Protein AF-A0A126QTZ5-F1 (afdb_monomer_lite)

Foldseek 3Di:
DFDPLLVLLVCLLVCVVVQADQDFLVVLVVLLVVLVVLLVVLVVVLVVVVVVQVVDVVDDDDVVVSCLVSLVSVLVSVLSLLVSLLVLLVSLLSNVQSVLVSVLSNLVSLLVVLVVVVWDCPQSVVLSVVSVVVHSVVSVVLSVVLVVLSVVLNVLLVVLVVCVVPDPVSVVSNLVSLVSNLVSLLCSLQPNLLVVLQVVLVSQQSSQVSSCVRCCVQQVPQDGQDRPRDRDDSVVVVVVCVVVSNSCSSVSSSSSSVSNNVSVVSVSVNSVSVSVSSCVRRVDPCSVVPPDPPVVVVVVVVVRSHD

Secondary structure (DSSP, 8-state):
---HHHHHHHHHHHTHHHH--PPPHHHHHHHHHHHHHHHHHHHHHHHHHHHHHHT-TT----HHHHHHHTHHHHHHHHHHHHHHHHHHHHHHHHHHHHHHHHHHHHHHHHHHHHHHTT---HHHHHHHHHHHHT-HHHHHHHHHHHHHHHHHHHHHHHHHHHTGGG-THHHHHHHHHHHHHHHHHIIIIIIIIHHHHHHHHHHHHHHHHHHHHHHTTT-TTPPPPP----PPPHHHHHHHHHHTTTTTHHHHHHHHHHHHHHHHHHHHHHHHHHHHHHHHHH--TTGGGS----HHHHHHHHHHHH-

Structure (mmCIF, N/CA/C/O backbone):
data_AF-A0A126QTZ5-F1
#
_entry.id   AF-A0A126QTZ5-F1
#
loop_
_atom_site.group_PDB
_atom_site.id
_atom_site.type_symbol
_atom_site.label_atom_id
_atom_site.label_alt_id
_atom_site.label_comp_id
_atom_site.label_asym_id
_atom_site.label_entity_id
_atom_site.label_seq_id
_atom_site.pdbx_PDB_ins_code
_atom_site.Cartn_x
_atom_site.Cartn_y
_atom_site.Cartn_z
_atom_site.occupancy
_atom_site.B_iso_or_equiv
_atom_site.a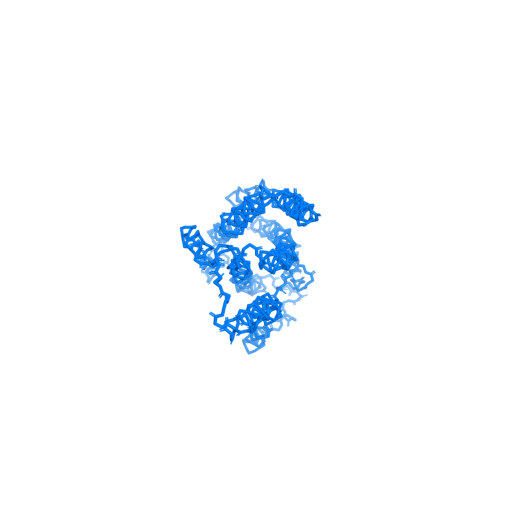uth_seq_id
_atom_site.auth_comp_id
_atom_site.auth_asym_id
_atom_site.auth_atom_id
_atom_site.pdbx_PDB_model_num
ATOM 1 N N . MET A 1 1 ? -22.327 -10.381 32.810 1.00 45.31 1 MET A N 1
ATOM 2 C CA . MET A 1 1 ? -22.030 -11.166 31.593 1.00 45.31 1 MET A CA 1
ATOM 3 C C . MET A 1 1 ? -21.174 -10.263 30.726 1.00 45.31 1 MET A C 1
ATOM 5 O O . MET A 1 1 ? -21.462 -9.074 30.731 1.00 45.31 1 MET A O 1
ATOM 9 N N . GLY A 1 2 ? -20.090 -10.770 30.134 1.00 61.19 2 GLY A N 1
ATOM 10 C CA . GLY A 1 2 ? -19.221 -9.948 29.280 1.00 61.19 2 GLY A CA 1
ATOM 11 C C . GLY A 1 2 ? -19.955 -9.502 28.015 1.00 61.19 2 GLY A C 1
ATOM 12 O O . GLY A 1 2 ? -20.879 -10.190 27.581 1.00 61.19 2 GLY A O 1
ATOM 13 N N . ASP A 1 3 ? -19.578 -8.348 27.471 1.00 72.56 3 ASP A N 1
ATOM 14 C CA . ASP A 1 3 ? -20.120 -7.833 26.211 1.00 72.56 3 ASP A CA 1
ATOM 15 C C . ASP A 1 3 ? -19.548 -8.604 25.006 1.00 72.56 3 ASP A C 1
ATOM 17 O O . ASP A 1 3 ? -18.332 -8.658 24.805 1.00 72.56 3 ASP A O 1
ATOM 21 N N . GLU A 1 4 ? -20.426 -9.157 24.163 1.00 81.19 4 GLU A N 1
ATOM 22 C CA . GLU A 1 4 ? -20.051 -9.843 22.918 1.00 81.19 4 GLU A CA 1
ATOM 23 C C . GLU A 1 4 ? -19.248 -8.930 21.971 1.00 81.19 4 GLU A C 1
ATOM 25 O O . GLU A 1 4 ? -18.390 -9.397 21.214 1.00 81.19 4 GLU A O 1
ATOM 30 N N . SER A 1 5 ? -19.476 -7.614 22.035 1.00 81.00 5 SER A N 1
ATOM 31 C CA . SER A 1 5 ? -18.745 -6.619 21.241 1.00 81.00 5 SER A CA 1
ATOM 32 C C . SER A 1 5 ? -17.285 -6.508 21.681 1.00 81.00 5 SER A C 1
ATOM 34 O O . SER A 1 5 ? -16.389 -6.416 20.833 1.00 81.00 5 SER A O 1
ATOM 36 N N . ALA A 1 6 ? -17.033 -6.591 22.992 1.00 77.00 6 ALA A N 1
ATOM 37 C CA . ALA A 1 6 ? -15.688 -6.642 23.553 1.00 77.00 6 ALA A CA 1
ATOM 38 C C . ALA A 1 6 ? -14.974 -7.938 23.145 1.00 77.00 6 ALA A C 1
ATOM 40 O O . ALA A 1 6 ? -13.834 -7.886 22.685 1.00 77.00 6 ALA A O 1
ATOM 41 N N . ASP A 1 7 ? -15.648 -9.088 23.214 1.00 76.50 7 ASP A N 1
ATOM 42 C CA . ASP A 1 7 ? -15.073 -10.380 22.812 1.00 76.50 7 ASP A CA 1
ATOM 43 C C . ASP A 1 7 ? -14.727 -10.430 21.317 1.00 76.50 7 ASP A C 1
ATOM 45 O O . ASP A 1 7 ? -13.679 -10.959 20.920 1.00 76.50 7 ASP A O 1
ATOM 49 N N . ARG A 1 8 ? -15.562 -9.822 20.467 1.00 81.19 8 ARG A N 1
ATOM 50 C CA . ARG A 1 8 ? -15.295 -9.679 19.030 1.00 81.19 8 ARG A CA 1
ATOM 51 C C . ARG A 1 8 ? -14.094 -8.770 18.761 1.00 81.19 8 ARG A C 1
ATOM 53 O O . ARG A 1 8 ? -13.240 -9.131 17.945 1.00 81.19 8 ARG A O 1
ATOM 60 N N . PHE A 1 9 ? -13.976 -7.646 19.475 1.00 82.00 9 PHE A N 1
ATOM 61 C CA . PHE A 1 9 ? -12.795 -6.780 19.412 1.00 82.00 9 PHE A CA 1
ATOM 62 C C . PHE A 1 9 ? -11.526 -7.530 19.850 1.00 82.00 9 PHE A C 1
ATOM 64 O O . PHE A 1 9 ? -10.546 -7.573 19.103 1.00 82.00 9 PHE A O 1
ATOM 71 N N . LEU A 1 10 ? -11.556 -8.195 21.010 1.00 78.69 10 LEU A N 1
ATOM 72 C CA . LEU A 1 10 ? -10.436 -8.985 21.534 1.00 78.69 10 LEU A CA 1
ATOM 73 C C . LEU A 1 10 ? -10.011 -10.079 20.549 1.00 78.69 10 LEU A C 1
ATOM 75 O O . LEU A 1 10 ? -8.824 -10.229 20.259 1.00 78.69 10 LEU A O 1
ATOM 79 N N . THR A 1 11 ? -10.973 -10.799 19.971 1.00 77.31 11 THR A N 1
ATOM 80 C CA . THR A 1 11 ? -10.713 -11.830 18.959 1.00 77.31 11 THR A CA 1
ATOM 81 C C . THR A 1 11 ? -10.043 -11.240 17.716 1.00 77.31 11 THR A C 1
ATOM 83 O O . THR A 1 11 ? -9.089 -11.826 17.201 1.00 77.31 11 THR A O 1
ATOM 86 N N . CYS A 1 12 ? -10.488 -10.065 17.259 1.00 80.44 12 CYS A N 1
ATOM 87 C CA . CYS A 1 12 ? -9.904 -9.350 16.120 1.00 80.44 12 CYS A CA 1
ATOM 88 C C . CYS A 1 12 ? -8.441 -8.923 16.370 1.00 80.44 12 CYS A C 1
ATOM 90 O O . CYS A 1 12 ? -7.605 -8.959 15.459 1.00 80.44 12 CYS A O 1
ATOM 92 N N . VAL A 1 13 ? -8.101 -8.542 17.606 1.00 78.88 13 VAL A N 1
ATOM 93 C CA . VAL A 1 13 ? -6.727 -8.177 17.992 1.00 78.88 13 VAL A CA 1
ATOM 94 C C . VAL A 1 13 ? -5.842 -9.411 18.185 1.00 78.88 13 VAL A C 1
ATOM 96 O O . VAL A 1 13 ? -4.720 -9.437 17.682 1.00 78.88 13 VAL A O 1
ATOM 99 N N . VAL A 1 14 ? -6.330 -10.462 18.849 1.00 74.38 14 VAL A N 1
ATOM 100 C CA . VAL A 1 14 ? -5.546 -11.684 19.113 1.00 74.38 14 VAL A CA 1
ATOM 101 C C . VAL A 1 14 ? -5.258 -12.460 17.827 1.00 74.38 14 VAL A C 1
ATOM 103 O O . VAL A 1 14 ? -4.132 -12.907 17.620 1.00 74.38 14 VAL A O 1
ATOM 106 N N . LYS A 1 15 ? -6.234 -12.573 16.919 1.00 72.94 15 LYS A N 1
ATOM 107 C CA . LYS A 1 15 ? -6.070 -13.266 15.628 1.00 72.94 15 LYS A CA 1
ATOM 108 C C . LYS A 1 15 ? -5.450 -12.384 14.541 1.00 72.94 15 LYS A C 1
ATOM 110 O O . LYS A 1 15 ? -5.602 -12.654 13.351 1.00 72.94 15 LYS A O 1
ATOM 115 N N . ARG A 1 16 ? -4.742 -11.313 14.909 1.00 71.88 16 ARG A N 1
ATOM 116 C CA . ARG A 1 16 ? -4.140 -10.379 13.948 1.00 71.88 16 ARG A CA 1
ATOM 117 C C . ARG A 1 16 ? -3.164 -11.063 12.992 1.00 71.88 16 ARG A C 1
ATOM 119 O O . ARG A 1 16 ? -3.217 -10.797 11.800 1.00 71.88 16 ARG A O 1
ATOM 126 N N . SER A 1 17 ? -2.329 -11.980 13.481 1.00 61.84 17 SER A N 1
ATOM 127 C CA . SER A 1 17 ? -1.355 -12.703 12.646 1.00 61.84 17 SER A CA 1
ATOM 128 C C . SER A 1 17 ? -1.985 -13.605 11.580 1.00 61.84 17 SER A C 1
ATOM 130 O O . SER A 1 17 ? -1.294 -14.003 10.649 1.00 61.84 17 SER A O 1
ATOM 132 N N . GLU A 1 18 ? -3.268 -13.950 11.719 1.00 65.56 18 GLU A N 1
ATOM 133 C CA . GLU A 1 18 ? -4.019 -14.723 10.720 1.00 65.56 18 GLU A CA 1
ATOM 134 C C . GLU A 1 18 ? -4.613 -13.820 9.627 1.00 65.56 18 GLU A C 1
ATOM 136 O O . GLU A 1 18 ? -4.919 -14.298 8.537 1.00 65.56 18 GLU A O 1
ATOM 141 N N . ASN A 1 19 ? -4.765 -12.521 9.911 1.00 62.47 19 ASN A N 1
ATOM 142 C CA . ASN A 1 19 ? -5.544 -11.582 9.101 1.00 62.47 19 ASN A CA 1
ATOM 143 C C . ASN A 1 19 ? -4.714 -10.428 8.503 1.00 62.47 19 ASN A C 1
ATOM 145 O O . ASN A 1 19 ? -5.111 -9.883 7.477 1.00 62.47 19 ASN A O 1
ATOM 149 N N . ASP A 1 20 ? -3.565 -10.080 9.094 1.00 71.88 20 ASP A N 1
ATOM 150 C CA . ASP A 1 20 ? -2.629 -9.080 8.569 1.00 71.88 20 ASP A CA 1
ATOM 151 C C . ASP A 1 20 ? -1.433 -9.757 7.882 1.00 71.88 20 ASP A C 1
ATOM 153 O O . ASP A 1 20 ? -0.712 -10.565 8.476 1.00 71.88 20 ASP A O 1
ATOM 157 N N . LEU A 1 21 ? -1.162 -9.366 6.636 1.00 71.75 21 LEU A N 1
ATOM 158 C CA . LEU A 1 21 ? 0.054 -9.753 5.926 1.00 71.75 21 LEU A CA 1
ATOM 159 C C . LEU A 1 21 ? 1.170 -8.745 6.224 1.00 71.75 21 LEU A C 1
ATOM 161 O O . LEU A 1 21 ? 1.209 -7.664 5.640 1.00 71.75 21 LEU A O 1
ATOM 165 N N . ILE A 1 22 ? 2.106 -9.117 7.098 1.00 73.44 22 ILE A N 1
ATOM 166 C CA . ILE A 1 22 ? 3.318 -8.326 7.344 1.00 73.44 22 ILE A CA 1
ATOM 167 C C . ILE A 1 22 ? 4.402 -8.752 6.357 1.00 73.44 22 ILE A C 1
ATOM 169 O O . ILE A 1 22 ? 4.857 -9.900 6.359 1.00 73.44 22 ILE A O 1
ATOM 173 N N . ILE A 1 23 ? 4.846 -7.812 5.526 1.00 74.38 23 ILE A N 1
ATOM 174 C CA . ILE A 1 23 ? 5.932 -8.045 4.576 1.00 74.38 23 ILE A CA 1
ATOM 175 C C . ILE A 1 23 ? 7.258 -7.847 5.315 1.00 74.38 23 ILE A C 1
ATOM 177 O O . ILE A 1 23 ? 7.539 -6.759 5.822 1.00 74.38 23 ILE A O 1
ATOM 181 N N . ARG A 1 24 ? 8.076 -8.905 5.388 1.00 79.44 24 ARG A N 1
ATOM 182 C CA . ARG A 1 24 ? 9.390 -8.861 6.047 1.00 79.44 24 ARG A CA 1
ATOM 183 C C . ARG A 1 24 ? 10.360 -8.008 5.239 1.00 79.44 24 ARG A C 1
ATOM 185 O O . ARG A 1 24 ? 10.622 -8.316 4.075 1.00 79.44 24 ARG A O 1
ATOM 192 N N . ILE A 1 25 ? 10.924 -6.983 5.875 1.00 75.75 25 ILE A N 1
ATOM 193 C CA . ILE A 1 25 ? 11.797 -6.015 5.203 1.00 75.75 25 ILE A CA 1
ATOM 194 C C . ILE A 1 25 ? 13.062 -6.699 4.670 1.00 75.75 25 ILE A C 1
ATOM 196 O O . ILE A 1 25 ? 13.415 -6.470 3.518 1.00 75.75 25 ILE A O 1
ATOM 200 N N . GLY A 1 26 ? 13.686 -7.605 5.433 1.00 75.38 26 GLY A N 1
ATOM 201 C CA . GLY A 1 26 ? 14.886 -8.324 4.987 1.00 75.38 26 GLY A CA 1
ATOM 202 C C . GLY A 1 26 ? 14.674 -9.156 3.716 1.00 75.38 26 GLY A C 1
ATOM 203 O O . GLY A 1 26 ? 15.482 -9.101 2.790 1.00 75.38 26 GLY A O 1
ATOM 204 N N . ALA A 1 27 ? 13.541 -9.863 3.615 1.00 76.69 27 ALA A N 1
ATOM 205 C CA . ALA A 1 27 ? 13.184 -10.609 2.404 1.00 76.69 27 ALA A CA 1
ATOM 206 C C . ALA A 1 27 ? 12.951 -9.673 1.208 1.00 76.69 27 ALA A C 1
ATOM 208 O O . ALA A 1 27 ? 13.323 -9.992 0.081 1.00 76.69 27 ALA A O 1
ATOM 209 N N . LEU A 1 28 ? 12.362 -8.504 1.460 1.00 78.31 28 LEU A N 1
ATOM 210 C CA . LEU A 1 28 ? 12.100 -7.513 0.429 1.00 78.31 28 LEU A CA 1
ATOM 211 C C . LEU A 1 28 ? 13.387 -6.837 -0.067 1.00 78.31 28 LEU A C 1
ATOM 213 O O . LEU A 1 28 ? 13.536 -6.665 -1.272 1.00 78.31 28 LEU A O 1
ATOM 217 N N . ILE A 1 29 ? 14.345 -6.546 0.820 1.00 80.62 29 ILE A N 1
ATOM 218 C CA . ILE A 1 29 ? 15.690 -6.079 0.442 1.00 80.62 29 ILE A CA 1
ATOM 219 C C . ILE A 1 29 ? 16.367 -7.113 -0.463 1.00 80.62 29 ILE A C 1
ATOM 221 O O . ILE A 1 29 ? 16.866 -6.758 -1.525 1.00 80.62 29 ILE A O 1
ATOM 225 N N . LEU A 1 30 ? 16.330 -8.395 -0.087 1.00 81.69 30 LEU A N 1
ATOM 226 C CA . LEU A 1 30 ? 16.889 -9.489 -0.890 1.00 81.69 30 LEU A CA 1
ATOM 227 C C . LEU A 1 30 ? 16.290 -9.545 -2.303 1.00 81.69 30 LEU A C 1
ATOM 229 O O . LEU A 1 30 ? 17.032 -9.646 -3.276 1.00 81.69 30 LEU A O 1
ATOM 233 N N . ILE A 1 31 ? 14.965 -9.425 -2.421 1.00 79.00 31 ILE A N 1
ATOM 234 C CA . ILE A 1 31 ? 14.263 -9.387 -3.714 1.00 79.00 31 ILE A CA 1
ATOM 235 C C . ILE A 1 31 ? 14.654 -8.140 -4.518 1.00 79.00 31 ILE A C 1
ATOM 237 O O . ILE A 1 31 ? 14.877 -8.224 -5.723 1.00 79.00 31 ILE A O 1
ATOM 241 N N . MET A 1 32 ? 14.771 -6.986 -3.863 1.00 79.69 32 MET A N 1
ATOM 242 C CA . MET A 1 32 ? 15.155 -5.744 -4.527 1.00 79.69 32 MET A CA 1
ATOM 243 C C . MET A 1 32 ? 16.594 -5.737 -5.018 1.00 79.69 32 MET A C 1
ATOM 245 O O . MET A 1 32 ? 16.856 -5.059 -5.999 1.00 79.69 32 MET A O 1
ATOM 249 N N . LEU A 1 33 ? 17.511 -6.471 -4.380 1.00 82.31 33 LEU A N 1
ATOM 250 C CA . LEU A 1 33 ? 18.905 -6.568 -4.822 1.00 82.31 33 LEU A CA 1
ATOM 251 C C . LEU A 1 33 ? 19.050 -7.299 -6.162 1.00 82.31 33 LEU A C 1
ATOM 253 O O . LEU A 1 33 ? 20.025 -7.058 -6.868 1.00 82.31 33 LEU A O 1
ATOM 257 N N . VAL A 1 34 ? 18.081 -8.138 -6.544 1.00 80.69 34 VAL A N 1
ATOM 258 C CA . VAL A 1 34 ? 18.109 -8.873 -7.818 1.00 80.69 34 VAL A CA 1
ATOM 259 C C . VAL A 1 34 ? 18.224 -7.914 -9.003 1.00 80.69 34 VAL A C 1
ATOM 261 O O . VAL A 1 34 ? 19.035 -8.143 -9.894 1.00 80.69 34 VAL A O 1
ATOM 264 N N . VAL A 1 35 ? 17.467 -6.816 -9.002 1.00 78.50 35 VAL A N 1
ATOM 265 C CA . VAL A 1 35 ? 17.405 -5.901 -10.152 1.00 78.50 35 VAL A CA 1
ATOM 266 C C . VAL A 1 35 ? 18.684 -5.077 -10.329 1.00 78.50 35 VAL A C 1
ATOM 268 O O . VAL A 1 35 ? 19.235 -5.111 -11.428 1.00 78.50 35 VAL A O 1
ATOM 271 N N . PRO A 1 36 ? 19.242 -4.417 -9.294 1.00 75.88 36 PRO A N 1
ATOM 272 C CA . PRO A 1 36 ? 20.552 -3.783 -9.377 1.00 75.88 36 PRO A CA 1
ATOM 273 C C . PRO A 1 36 ? 21.665 -4.764 -9.740 1.00 75.88 36 PRO A C 1
ATOM 275 O O . PRO A 1 36 ? 22.532 -4.407 -10.526 1.00 75.88 36 PRO A O 1
ATOM 278 N N . LEU A 1 37 ? 21.652 -5.994 -9.209 1.00 81.56 37 LEU A N 1
ATOM 279 C CA . LEU A 1 37 ? 22.663 -6.998 -9.557 1.00 81.56 37 LEU A CA 1
ATOM 280 C C . LEU A 1 37 ? 22.596 -7.364 -11.041 1.00 81.56 37 LEU A C 1
ATOM 282 O O . LEU A 1 37 ? 23.626 -7.368 -11.706 1.00 81.56 37 LEU A O 1
ATOM 286 N N . VAL A 1 38 ? 21.397 -7.611 -11.574 1.00 79.69 38 VAL A N 1
ATOM 287 C CA . VAL A 1 38 ? 21.197 -7.867 -13.008 1.00 79.69 38 VAL A CA 1
ATOM 288 C C . VAL A 1 38 ? 21.625 -6.654 -13.836 1.00 79.69 38 VAL A C 1
ATOM 290 O O . VAL A 1 38 ? 22.392 -6.816 -14.778 1.00 79.69 38 VAL A O 1
ATOM 293 N N . ALA A 1 39 ? 21.227 -5.438 -13.458 1.00 75.88 39 ALA A N 1
ATOM 294 C CA . ALA A 1 39 ? 21.630 -4.217 -14.155 1.00 75.88 39 ALA A CA 1
ATOM 295 C C . ALA A 1 39 ? 23.157 -4.013 -14.154 1.00 75.88 39 ALA A C 1
ATOM 297 O O . ALA A 1 39 ? 23.726 -3.648 -15.180 1.00 75.88 39 ALA A O 1
ATOM 298 N N . ILE A 1 40 ? 23.836 -4.293 -13.035 1.00 80.25 40 ILE A N 1
ATOM 299 C CA . ILE A 1 40 ? 25.302 -4.244 -12.938 1.00 80.25 40 ILE A CA 1
ATOM 300 C C . ILE A 1 40 ? 25.936 -5.297 -13.845 1.00 80.25 40 ILE A C 1
ATOM 302 O O . ILE A 1 40 ? 26.879 -4.974 -14.556 1.00 80.25 40 ILE A O 1
ATOM 306 N N . LEU A 1 41 ? 25.437 -6.536 -13.848 1.00 83.25 41 LEU A N 1
ATOM 307 C CA . LEU A 1 41 ? 25.962 -7.596 -14.715 1.00 83.25 41 LEU A CA 1
ATOM 308 C C . LEU A 1 41 ? 25.833 -7.226 -16.197 1.00 83.25 41 LEU A C 1
ATOM 310 O O . LEU A 1 41 ? 26.791 -7.383 -16.947 1.00 83.25 41 LEU A O 1
ATOM 314 N N . LEU A 1 42 ? 24.687 -6.672 -16.592 1.00 79.94 42 LEU A N 1
ATOM 315 C CA . LEU A 1 42 ? 24.433 -6.200 -17.954 1.00 79.94 42 LEU A CA 1
ATOM 316 C C . LEU A 1 42 ? 25.327 -5.006 -18.326 1.00 79.94 42 LEU A C 1
ATOM 318 O O . LEU A 1 42 ? 25.839 -4.933 -19.440 1.00 79.94 42 LEU A O 1
ATOM 322 N N . LEU A 1 43 ? 25.570 -4.089 -17.385 1.00 75.81 43 LEU A N 1
ATOM 323 C CA . LEU A 1 43 ? 26.494 -2.972 -17.583 1.00 75.81 43 LEU A CA 1
ATOM 324 C C . LEU A 1 43 ? 27.946 -3.448 -17.713 1.00 75.81 43 LEU A C 1
ATOM 326 O O . LEU A 1 43 ? 28.687 -2.933 -18.544 1.00 75.81 43 LEU A O 1
ATOM 330 N N . LEU A 1 44 ? 28.366 -4.415 -16.894 1.00 81.44 44 LEU A N 1
ATOM 331 C CA . LEU A 1 44 ? 29.706 -4.996 -16.960 1.00 81.44 44 LEU A CA 1
ATOM 332 C C . LEU A 1 44 ? 29.936 -5.719 -18.288 1.00 81.44 44 LEU A C 1
ATOM 334 O O . LEU A 1 44 ? 31.018 -5.583 -18.853 1.00 81.44 44 LEU A O 1
ATOM 338 N N . ASP A 1 45 ? 28.926 -6.426 -18.796 1.00 80.25 45 ASP A N 1
ATOM 339 C CA . ASP A 1 45 ? 28.967 -7.043 -20.122 1.00 80.25 45 ASP A CA 1
ATOM 340 C C . ASP A 1 45 ? 29.122 -5.981 -21.224 1.00 80.25 45 ASP A C 1
ATOM 342 O O . ASP A 1 45 ? 30.054 -6.048 -22.024 1.00 80.25 45 ASP A O 1
ATOM 346 N N . ALA A 1 46 ? 28.325 -4.908 -21.179 1.00 74.25 46 ALA A N 1
ATOM 347 C CA . ALA A 1 46 ? 28.453 -3.788 -22.113 1.00 74.25 46 ALA A CA 1
ATOM 348 C C . ALA A 1 46 ? 29.840 -3.114 -22.049 1.00 74.25 46 ALA A C 1
ATOM 350 O O . ALA A 1 46 ? 30.432 -2.807 -23.083 1.00 74.25 46 ALA A O 1
ATOM 351 N N . ILE A 1 47 ? 30.398 -2.908 -20.848 1.00 75.88 47 ILE A N 1
ATOM 352 C CA . ILE A 1 47 ? 31.752 -2.357 -20.655 1.00 75.88 47 ILE A CA 1
ATOM 353 C C . ILE A 1 47 ? 32.815 -3.313 -21.207 1.00 75.88 47 ILE A C 1
ATOM 355 O O . ILE A 1 47 ? 33.790 -2.869 -21.815 1.00 75.88 47 ILE A O 1
ATOM 359 N N . TRP A 1 48 ? 32.657 -4.619 -20.995 1.00 80.88 48 TRP A N 1
ATOM 360 C CA . TRP A 1 48 ? 33.567 -5.630 -21.523 1.00 80.88 48 TRP A CA 1
ATOM 361 C C . TRP A 1 48 ? 33.574 -5.629 -23.053 1.00 80.88 48 TRP A C 1
ATOM 363 O O . TRP A 1 48 ? 34.644 -5.568 -23.667 1.00 80.88 48 TRP A O 1
ATOM 373 N N . VAL A 1 49 ? 32.388 -5.617 -23.669 1.00 74.88 49 VAL A N 1
ATOM 374 C CA . VAL A 1 49 ? 32.221 -5.481 -25.120 1.00 74.88 49 VAL A CA 1
ATOM 375 C C . VAL A 1 49 ? 32.875 -4.184 -25.595 1.00 74.88 49 VAL A C 1
ATOM 377 O O . VAL A 1 49 ? 33.750 -4.226 -26.458 1.00 74.88 49 VAL A O 1
ATOM 380 N N . TYR A 1 50 ? 32.549 -3.049 -24.972 1.00 69.81 50 TYR A N 1
ATOM 381 C CA . TYR A 1 50 ? 33.133 -1.745 -25.292 1.00 69.81 50 TYR A CA 1
ATOM 382 C C . TYR A 1 50 ? 34.667 -1.763 -25.266 1.00 69.81 50 TYR A C 1
ATOM 384 O O . TYR A 1 50 ? 35.304 -1.356 -26.236 1.00 69.81 50 TYR A O 1
ATOM 392 N N . ASN A 1 51 ? 35.274 -2.290 -24.198 1.00 72.12 51 ASN A N 1
ATOM 393 C CA . ASN A 1 51 ? 36.729 -2.365 -24.049 1.00 72.12 51 ASN A CA 1
ATOM 394 C C . ASN A 1 51 ? 37.380 -3.298 -25.077 1.00 72.12 51 ASN A C 1
ATOM 396 O O . ASN A 1 51 ? 38.475 -3.011 -25.559 1.00 72.12 51 ASN A O 1
ATOM 400 N N . THR A 1 52 ? 36.706 -4.388 -25.450 1.00 71.94 52 THR A N 1
ATOM 401 C CA . THR A 1 52 ? 37.188 -5.309 -26.491 1.00 71.94 52 THR A CA 1
ATOM 402 C C . THR A 1 52 ? 37.190 -4.638 -27.868 1.00 71.94 52 THR A C 1
ATOM 404 O O . THR A 1 52 ? 38.111 -4.850 -28.654 1.00 71.94 52 THR A O 1
ATOM 407 N N . TYR A 1 53 ? 36.200 -3.786 -28.153 1.00 65.69 53 TYR A N 1
ATOM 408 C CA . TYR A 1 53 ? 36.144 -2.993 -29.385 1.00 65.69 53 TYR A CA 1
ATOM 409 C C . TYR A 1 53 ? 37.128 -1.808 -29.385 1.00 65.69 53 TYR A C 1
ATOM 411 O O . TYR A 1 53 ? 37.710 -1.525 -30.428 1.00 65.69 53 TYR A O 1
ATOM 419 N N . PHE A 1 54 ? 37.363 -1.154 -28.240 1.00 61.34 54 PHE A N 1
ATOM 420 C CA . PHE A 1 54 ? 38.309 -0.032 -28.097 1.00 61.34 54 PHE A CA 1
ATOM 421 C C . PHE A 1 54 ? 39.788 -0.439 -28.133 1.00 61.34 54 PHE A C 1
ATOM 423 O O . PHE A 1 54 ? 40.651 0.402 -28.385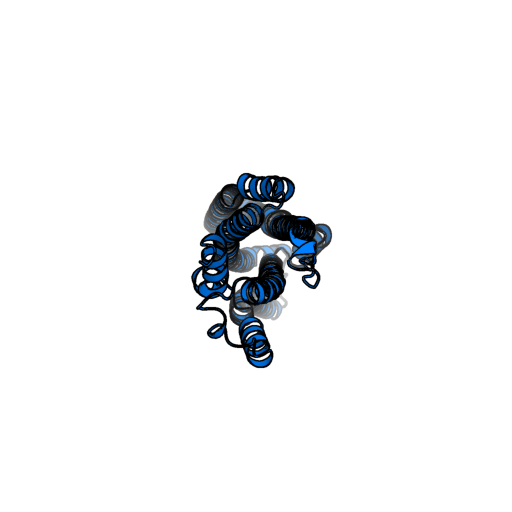 1.00 61.34 54 PHE A O 1
ATOM 430 N N . ALA A 1 55 ? 40.098 -1.715 -27.890 1.00 62.97 55 ALA A N 1
ATOM 431 C CA . ALA A 1 55 ? 41.448 -2.247 -28.062 1.00 62.97 55 ALA A CA 1
ATOM 432 C C . ALA A 1 55 ? 41.910 -2.232 -29.535 1.00 62.97 55 ALA A C 1
ATOM 434 O O . ALA A 1 55 ? 43.106 -2.360 -29.800 1.00 62.97 55 ALA A O 1
ATOM 435 N N . ASP A 1 56 ? 40.983 -2.055 -30.484 1.00 64.56 56 ASP A N 1
ATOM 436 C CA . ASP A 1 56 ? 41.264 -1.892 -31.906 1.00 64.56 56 ASP A CA 1
ATOM 437 C C . ASP A 1 56 ? 41.199 -0.400 -32.306 1.00 64.56 56 ASP A C 1
ATOM 439 O O . ASP A 1 56 ? 40.109 0.151 -32.484 1.00 64.56 56 ASP A O 1
ATOM 443 N N . PRO A 1 57 ? 42.348 0.279 -32.496 1.00 61.28 57 PRO A N 1
ATOM 444 C CA . PRO A 1 57 ? 42.400 1.706 -32.818 1.00 61.28 57 PRO A CA 1
ATOM 445 C C . PRO A 1 57 ? 41.849 2.052 -34.213 1.00 61.28 57 PRO A C 1
ATOM 447 O O . PRO A 1 57 ? 41.776 3.229 -34.561 1.00 61.28 57 PRO A O 1
ATOM 450 N N . THR A 1 58 ? 41.474 1.059 -35.028 1.00 65.69 58 THR A N 1
ATOM 451 C CA . THR A 1 58 ? 40.896 1.278 -36.364 1.00 65.69 58 THR A CA 1
ATOM 452 C C . THR A 1 58 ? 39.376 1.451 -36.353 1.00 65.69 58 THR A C 1
ATOM 454 O O . THR A 1 58 ? 38.801 1.867 -37.362 1.00 65.69 58 THR A O 1
ATOM 457 N N . LYS A 1 59 ? 38.708 1.179 -35.224 1.00 62.06 59 LYS A N 1
ATOM 458 C CA . LYS A 1 59 ? 37.248 1.258 -35.104 1.00 62.06 59 LYS A CA 1
ATOM 459 C C . LYS A 1 59 ? 36.818 2.569 -34.447 1.00 62.06 59 LYS A C 1
ATOM 461 O O . LYS A 1 59 ? 37.047 2.793 -33.264 1.00 62.06 59 LYS A O 1
ATOM 466 N N . VAL A 1 60 ? 36.147 3.431 -35.213 1.00 59.97 60 VAL A N 1
ATOM 467 C CA . VAL A 1 60 ? 35.445 4.608 -34.676 1.00 59.97 60 VAL A CA 1
ATOM 468 C C . VAL A 1 60 ? 34.075 4.152 -34.184 1.00 59.97 60 VAL A C 1
ATOM 470 O O . VAL A 1 60 ? 33.239 3.744 -34.987 1.00 59.97 60 VAL A O 1
ATOM 473 N N . ILE A 1 61 ? 33.851 4.198 -32.870 1.00 63.09 61 ILE A N 1
ATOM 474 C CA . ILE A 1 61 ? 32.542 3.889 -32.286 1.00 63.09 61 ILE A CA 1
ATOM 475 C C . ILE A 1 61 ? 31.697 5.160 -32.265 1.00 63.09 61 ILE A C 1
ATOM 477 O O . ILE A 1 61 ? 32.065 6.157 -31.643 1.00 63.09 61 ILE A O 1
ATOM 481 N N . ASP A 1 62 ? 30.539 5.097 -32.913 1.00 66.69 62 ASP A N 1
ATOM 482 C CA . ASP A 1 62 ? 29.473 6.076 -32.749 1.00 66.69 62 ASP A CA 1
ATOM 483 C C . ASP A 1 62 ? 28.705 5.737 -31.458 1.00 66.69 62 ASP A C 1
ATOM 485 O O . ASP A 1 62 ? 28.056 4.696 -31.359 1.00 66.69 62 ASP A O 1
ATOM 489 N N . LEU A 1 63 ? 28.849 6.570 -30.421 1.00 62.06 63 LEU A N 1
ATOM 490 C CA . LEU A 1 63 ? 28.257 6.351 -29.094 1.00 62.06 63 LEU A CA 1
ATOM 491 C C . LEU A 1 63 ? 26.732 6.091 -29.158 1.00 62.06 63 LEU A C 1
ATOM 493 O O . LEU A 1 63 ? 26.271 5.159 -28.500 1.00 62.06 63 LEU A O 1
ATOM 497 N N . PRO A 1 64 ? 25.947 6.834 -29.961 1.00 64.44 64 PRO A N 1
ATOM 498 C CA . PRO A 1 64 ? 24.582 6.475 -30.333 1.00 64.44 64 PRO A CA 1
ATOM 499 C C . PRO A 1 64 ? 24.398 5.021 -30.782 1.00 64.44 64 PRO A C 1
ATOM 501 O O . PRO A 1 64 ? 23.537 4.337 -30.240 1.00 64.44 64 PRO A O 1
ATOM 504 N N . VAL A 1 65 ? 25.210 4.529 -31.723 1.00 66.06 65 VAL A N 1
ATOM 505 C CA . VAL A 1 65 ? 25.126 3.150 -32.238 1.00 66.06 65 VAL A CA 1
ATOM 506 C C . VAL A 1 65 ? 25.431 2.144 -31.133 1.00 66.06 65 VAL A C 1
ATOM 508 O O . VAL A 1 65 ? 24.684 1.192 -30.961 1.00 66.06 65 VAL A O 1
ATOM 511 N N . PHE A 1 66 ? 26.443 2.404 -30.302 1.00 68.19 66 PHE A N 1
ATOM 512 C CA . PHE A 1 66 ? 26.747 1.558 -29.146 1.00 68.19 66 PHE A CA 1
ATOM 513 C C . PHE A 1 66 ? 25.585 1.493 -28.137 1.00 68.19 66 PHE A C 1
ATOM 515 O O . PHE A 1 66 ? 25.262 0.418 -27.632 1.00 68.19 66 PHE A O 1
ATOM 522 N N . ILE A 1 67 ? 24.932 2.625 -27.855 1.00 66.75 67 ILE A N 1
ATOM 523 C CA . ILE A 1 67 ? 23.758 2.687 -26.970 1.00 66.75 67 ILE A CA 1
ATOM 524 C C . ILE A 1 67 ? 22.578 1.924 -27.582 1.00 66.75 67 ILE A C 1
ATOM 526 O O . ILE A 1 67 ? 21.904 1.180 -26.870 1.00 66.75 67 ILE A O 1
ATOM 530 N N . PHE A 1 68 ? 22.346 2.065 -28.891 1.00 68.19 68 PHE A N 1
ATOM 531 C CA . PHE A 1 68 ? 21.331 1.290 -29.605 1.00 68.19 68 PHE A CA 1
ATOM 532 C C . PHE A 1 68 ? 21.636 -0.208 -29.580 1.00 68.19 68 PHE A C 1
ATOM 534 O O . PHE A 1 68 ? 20.725 -1.003 -29.358 1.00 68.19 68 PHE A O 1
ATOM 541 N N . ASP A 1 69 ? 22.907 -0.587 -29.709 1.00 70.44 69 ASP A N 1
ATOM 542 C CA . ASP A 1 69 ? 23.341 -1.980 -29.688 1.00 70.44 69 ASP A CA 1
ATOM 543 C C . ASP A 1 69 ? 23.071 -2.682 -28.361 1.00 70.44 69 ASP A C 1
ATOM 545 O O . ASP A 1 69 ? 22.735 -3.867 -28.342 1.00 70.44 69 ASP A O 1
ATOM 549 N N . HIS A 1 70 ? 23.098 -1.923 -27.266 1.00 73.12 70 HIS A N 1
ATOM 550 C CA . HIS A 1 70 ? 22.878 -2.433 -25.918 1.00 73.12 70 HIS A CA 1
ATOM 551 C C . HIS A 1 70 ? 21.488 -2.102 -25.356 1.00 73.12 70 HIS A C 1
ATOM 553 O O . HIS A 1 70 ? 21.224 -2.396 -24.188 1.00 73.12 70 HIS A O 1
ATOM 559 N N . LEU A 1 71 ? 20.578 -1.546 -26.166 1.00 72.69 71 LEU A N 1
ATOM 560 C CA . LEU A 1 71 ? 19.213 -1.199 -25.755 1.00 72.69 71 LEU A CA 1
ATOM 561 C C . LEU A 1 71 ? 18.447 -2.416 -25.208 1.00 72.69 71 LEU A C 1
ATOM 563 O O . LEU A 1 71 ? 17.676 -2.279 -24.260 1.00 72.69 71 LEU A O 1
ATOM 567 N N . ASP A 1 72 ? 18.720 -3.611 -25.736 1.00 71.31 72 ASP A N 1
ATOM 568 C CA . ASP A 1 72 ? 18.101 -4.868 -25.294 1.00 71.31 72 ASP A CA 1
ATOM 569 C C . ASP A 1 72 ? 18.495 -5.237 -23.858 1.00 71.31 72 ASP A C 1
ATOM 571 O O . ASP A 1 72 ? 17.676 -5.757 -23.098 1.00 71.31 72 ASP A O 1
ATOM 575 N N . HIS A 1 73 ? 19.725 -4.911 -23.447 1.00 74.62 73 HIS A N 1
ATOM 576 C CA . HIS A 1 73 ? 20.186 -5.118 -22.076 1.00 74.62 73 HIS A CA 1
ATOM 577 C C . HIS A 1 73 ? 19.435 -4.185 -21.114 1.00 74.62 73 HIS A C 1
ATOM 579 O O . HIS A 1 73 ? 18.929 -4.628 -20.083 1.00 74.62 73 HIS A O 1
ATOM 585 N N . PHE A 1 74 ? 19.274 -2.907 -21.477 1.00 72.94 74 PHE A N 1
ATOM 586 C CA . PHE A 1 74 ? 18.467 -1.962 -20.696 1.00 72.94 74 PHE A CA 1
ATOM 587 C C . PHE A 1 74 ? 16.994 -2.383 -20.635 1.00 72.94 74 PHE A C 1
ATOM 589 O O . PHE A 1 74 ? 16.393 -2.385 -19.560 1.00 72.94 74 PHE A O 1
ATOM 596 N N . ALA A 1 75 ? 16.427 -2.807 -21.764 1.00 75.12 75 ALA A N 1
ATOM 597 C CA . ALA A 1 75 ? 15.069 -3.326 -21.840 1.00 75.12 75 ALA A CA 1
ATOM 598 C C . ALA A 1 75 ? 14.868 -4.561 -20.943 1.00 75.12 75 ALA A C 1
ATOM 600 O O . ALA A 1 75 ? 13.883 -4.637 -20.210 1.00 75.12 75 ALA A O 1
ATOM 601 N N . GLY A 1 76 ? 15.828 -5.490 -20.930 1.00 76.50 76 GLY A N 1
ATOM 602 C CA . GLY A 1 76 ? 15.810 -6.668 -20.063 1.00 76.50 76 GLY A CA 1
ATOM 603 C C . GLY A 1 76 ? 15.870 -6.328 -18.569 1.00 76.50 76 GLY A C 1
ATOM 604 O O . GLY A 1 76 ? 15.142 -6.924 -17.771 1.00 76.50 76 GLY A O 1
ATOM 605 N N . ALA A 1 77 ? 16.683 -5.339 -18.181 1.00 78.06 77 ALA A N 1
ATOM 606 C CA . ALA A 1 77 ? 16.742 -4.856 -16.800 1.00 78.06 77 ALA A CA 1
ATOM 607 C C . ALA A 1 77 ? 15.407 -4.238 -16.351 1.00 78.06 77 ALA A C 1
ATOM 609 O O . ALA A 1 77 ? 14.913 -4.562 -15.268 1.00 78.06 77 ALA A O 1
ATOM 610 N N . HIS A 1 78 ? 14.789 -3.414 -17.203 1.00 78.44 78 HIS A N 1
ATOM 611 C CA . HIS A 1 78 ? 13.463 -2.849 -16.947 1.00 78.44 78 HIS A CA 1
ATOM 612 C C . HIS A 1 78 ? 12.392 -3.928 -16.838 1.00 78.44 78 HIS A C 1
ATOM 614 O O . HIS A 1 78 ? 11.625 -3.930 -15.879 1.00 78.44 78 HIS A O 1
ATOM 620 N N . LEU A 1 79 ? 12.372 -4.902 -17.746 1.00 79.31 79 LEU A N 1
ATOM 621 C CA . LEU A 1 79 ? 11.416 -6.005 -17.690 1.00 79.31 79 LEU A CA 1
ATOM 622 C C . LEU A 1 79 ? 11.500 -6.774 -16.360 1.00 79.31 79 LEU A C 1
ATOM 624 O O . LEU A 1 79 ? 10.474 -7.105 -15.752 1.00 79.31 79 LEU A O 1
ATOM 628 N N . MET A 1 80 ? 12.719 -7.030 -15.877 1.00 81.19 80 MET A N 1
ATOM 629 C CA . MET A 1 80 ? 12.933 -7.637 -14.563 1.00 81.19 80 MET A CA 1
ATOM 630 C C . MET A 1 80 ? 12.400 -6.734 -13.442 1.00 81.19 80 MET A C 1
ATOM 632 O O . MET A 1 80 ? 11.692 -7.210 -12.552 1.00 81.19 80 MET A O 1
ATOM 636 N N . GLU A 1 81 ? 12.679 -5.430 -13.503 1.00 83.19 81 GLU A N 1
ATOM 637 C CA . GLU A 1 81 ? 12.151 -4.443 -12.562 1.00 83.19 81 GLU A CA 1
ATOM 638 C C . GLU A 1 81 ? 10.620 -4.435 -12.515 1.00 83.19 81 GLU A C 1
ATOM 640 O O . GLU A 1 81 ? 10.045 -4.508 -11.430 1.00 83.19 81 GLU A O 1
ATOM 645 N N . TYR A 1 82 ? 9.945 -4.414 -13.664 1.00 82.81 82 TYR A N 1
ATOM 646 C CA . TYR A 1 82 ? 8.485 -4.450 -13.746 1.00 82.81 82 TYR A CA 1
ATOM 647 C C . TYR A 1 82 ? 7.908 -5.760 -13.233 1.00 82.81 82 TYR A C 1
ATOM 649 O O . TYR A 1 82 ? 6.874 -5.755 -12.561 1.00 82.81 82 TYR A O 1
ATOM 657 N N . THR A 1 83 ? 8.581 -6.880 -13.486 1.00 83.06 83 THR A N 1
ATOM 658 C CA . THR A 1 83 ? 8.157 -8.195 -12.996 1.00 83.06 83 THR A CA 1
ATOM 659 C C . THR A 1 83 ? 8.234 -8.256 -11.471 1.00 83.06 83 THR A C 1
ATOM 661 O O . THR A 1 83 ? 7.247 -8.574 -10.799 1.00 83.06 83 THR A O 1
ATOM 664 N N . VAL A 1 84 ? 9.381 -7.876 -10.901 1.00 84.94 84 VAL A N 1
ATOM 665 C CA . VAL A 1 84 ? 9.574 -7.811 -9.445 1.00 84.94 84 VAL A CA 1
ATOM 666 C C . VAL A 1 84 ? 8.634 -6.773 -8.829 1.00 84.94 84 VAL A C 1
ATOM 668 O O . VAL A 1 84 ? 7.963 -7.048 -7.832 1.00 84.94 84 VAL A O 1
ATOM 671 N N . GLY A 1 85 ? 8.508 -5.607 -9.457 1.00 85.81 85 GLY A N 1
ATOM 672 C CA . GLY A 1 85 ? 7.610 -4.538 -9.043 1.00 85.81 85 GLY A CA 1
ATOM 673 C C . GLY A 1 85 ? 6.142 -4.969 -9.047 1.00 85.81 85 GLY A C 1
ATOM 674 O O . GLY A 1 85 ? 5.404 -4.616 -8.131 1.00 85.81 85 GLY A O 1
ATOM 675 N N . THR A 1 86 ? 5.732 -5.807 -10.004 1.00 86.44 86 THR A N 1
ATOM 676 C CA . THR A 1 86 ? 4.389 -6.417 -10.083 1.00 86.44 86 THR A CA 1
ATOM 677 C C . THR A 1 86 ? 4.103 -7.321 -8.923 1.00 86.44 86 THR A C 1
ATOM 679 O O . THR A 1 86 ? 3.057 -7.193 -8.280 1.00 86.44 86 THR A O 1
ATOM 682 N N . PHE A 1 87 ? 5.048 -8.197 -8.620 1.00 85.69 87 PHE A N 1
ATOM 683 C CA . PHE A 1 87 ? 4.930 -9.069 -7.473 1.00 85.69 87 PHE A CA 1
ATOM 684 C C . PHE A 1 87 ? 4.829 -8.268 -6.165 1.00 85.69 87 PHE A C 1
ATOM 686 O O . PHE A 1 87 ? 3.926 -8.505 -5.361 1.00 85.69 87 PHE A O 1
ATOM 693 N N . LEU A 1 88 ? 5.693 -7.267 -5.971 1.00 85.75 88 LEU A N 1
ATOM 694 C CA . LEU A 1 88 ? 5.673 -6.423 -4.775 1.00 85.75 88 LEU A CA 1
ATOM 695 C C . LEU A 1 88 ? 4.387 -5.594 -4.669 1.00 85.75 88 LEU A C 1
ATOM 697 O O . LEU A 1 88 ? 3.771 -5.554 -3.605 1.00 85.75 88 LEU A O 1
ATOM 701 N N . MET A 1 89 ? 3.932 -4.987 -5.765 1.00 86.75 89 MET A N 1
ATOM 702 C CA . MET A 1 89 ? 2.676 -4.239 -5.813 1.00 86.75 89 MET A CA 1
ATOM 703 C C . MET A 1 89 ? 1.484 -5.131 -5.448 1.00 86.75 89 MET A C 1
ATOM 705 O O . MET A 1 89 ? 0.642 -4.737 -4.640 1.00 86.75 89 MET A O 1
ATOM 709 N N . TYR A 1 90 ? 1.430 -6.352 -5.989 1.00 87.25 90 TYR A N 1
ATOM 710 C CA . TYR A 1 90 ? 0.410 -7.335 -5.627 1.00 87.25 90 TYR A CA 1
ATOM 711 C C . TYR A 1 90 ? 0.424 -7.634 -4.124 1.00 87.25 90 TYR A C 1
ATOM 713 O O . TYR A 1 90 ? -0.626 -7.598 -3.480 1.00 87.25 90 TYR A O 1
ATOM 721 N N . MET A 1 91 ? 1.607 -7.883 -3.557 1.00 86.56 91 MET A N 1
ATOM 722 C CA . MET A 1 91 ? 1.769 -8.165 -2.131 1.00 86.56 91 MET A CA 1
ATOM 723 C C . MET A 1 91 ? 1.297 -6.999 -1.259 1.00 86.56 91 MET A C 1
ATOM 725 O O . MET A 1 91 ? 0.550 -7.224 -0.306 1.00 86.56 91 MET A O 1
ATOM 729 N N . ILE A 1 92 ? 1.657 -5.759 -1.606 1.00 86.25 92 ILE A N 1
ATOM 730 C CA . ILE A 1 92 ? 1.220 -4.569 -0.861 1.00 86.25 92 ILE A CA 1
ATOM 731 C C . ILE A 1 92 ? -0.294 -4.404 -0.941 1.00 86.25 92 ILE A C 1
ATOM 733 O O . ILE A 1 92 ? -0.944 -4.125 0.060 1.00 86.25 92 ILE A O 1
ATOM 737 N N . ILE A 1 93 ? -0.878 -4.590 -2.123 1.00 87.69 93 ILE A N 1
ATOM 738 C CA . ILE A 1 93 ? -2.318 -4.416 -2.311 1.00 87.69 93 ILE A CA 1
ATOM 739 C C . ILE A 1 93 ? -3.097 -5.508 -1.596 1.00 87.69 93 ILE A C 1
ATOM 741 O O . ILE A 1 93 ? -4.134 -5.219 -1.003 1.00 87.69 93 ILE A O 1
ATOM 745 N N . LYS A 1 94 ? -2.594 -6.743 -1.594 1.00 87.50 94 LYS A N 1
ATOM 746 C CA . LYS A 1 94 ? -3.157 -7.814 -0.778 1.00 87.50 94 LYS A CA 1
ATOM 747 C C . LYS A 1 94 ? -3.105 -7.453 0.707 1.00 87.50 94 LYS A C 1
ATOM 749 O O . LYS A 1 94 ? -4.150 -7.485 1.351 1.00 87.50 94 LYS A O 1
ATOM 754 N N . ALA A 1 95 ? -1.939 -7.042 1.211 1.00 86.31 95 ALA A N 1
ATOM 755 C CA . ALA A 1 95 ? -1.773 -6.618 2.599 1.00 86.31 95 ALA A CA 1
ATOM 756 C C . ALA A 1 95 ? -2.734 -5.478 2.964 1.00 86.31 95 ALA A C 1
ATOM 758 O O . ALA A 1 95 ? -3.450 -5.583 3.951 1.00 86.31 95 ALA A O 1
ATOM 759 N N . TYR A 1 96 ? -2.828 -4.445 2.124 1.00 87.31 96 TYR A N 1
ATOM 760 C CA . TYR A 1 96 ? -3.744 -3.320 2.310 1.00 87.31 96 TYR A CA 1
ATOM 761 C C . TYR A 1 96 ? -5.209 -3.766 2.369 1.00 87.31 96 TYR A C 1
ATOM 763 O O . TYR A 1 96 ? -5.955 -3.350 3.246 1.00 87.31 96 TYR A O 1
ATOM 771 N N . VAL A 1 97 ? -5.636 -4.620 1.435 1.00 87.75 97 VAL A N 1
ATOM 772 C CA . VAL A 1 97 ? -7.021 -5.105 1.363 1.00 87.75 97 VAL A CA 1
ATOM 773 C C . VAL A 1 97 ? -7.383 -5.953 2.576 1.00 87.75 97 VAL A C 1
ATOM 775 O O . VAL A 1 97 ? -8.499 -5.837 3.079 1.00 87.75 97 VAL A O 1
ATOM 778 N N . ASP A 1 98 ? -6.498 -6.856 2.989 1.00 87.31 98 ASP A N 1
ATOM 779 C CA . ASP A 1 98 ? -6.766 -7.747 4.116 1.00 87.31 98 ASP A CA 1
ATOM 780 C C . ASP A 1 98 ? -6.746 -6.965 5.439 1.00 87.31 98 ASP A C 1
ATOM 782 O O . ASP A 1 98 ? -7.657 -7.128 6.253 1.00 87.31 98 ASP A O 1
ATOM 786 N N . HIS A 1 99 ? -5.832 -6.000 5.562 1.00 87.69 99 HIS A N 1
ATOM 787 C CA . HIS A 1 99 ? -5.785 -5.059 6.675 1.00 87.69 99 HIS A CA 1
ATOM 788 C C . HIS A 1 99 ? -7.049 -4.187 6.765 1.00 87.69 99 HIS A C 1
ATOM 790 O O . HIS A 1 99 ? -7.691 -4.137 7.808 1.00 87.69 99 HIS A O 1
ATOM 796 N N . GLU A 1 100 ? -7.509 -3.597 5.657 1.00 88.38 100 GLU A N 1
ATOM 797 C CA . GLU A 1 100 ? -8.729 -2.774 5.641 1.00 88.38 100 GLU A CA 1
ATOM 798 C C . GLU A 1 100 ? -9.987 -3.581 6.024 1.00 88.38 100 GLU A C 1
ATOM 800 O O . GLU A 1 100 ? -10.888 -3.075 6.694 1.00 88.38 100 GLU A O 1
ATOM 805 N N . LYS A 1 101 ? -10.080 -4.859 5.625 1.00 88.06 101 LYS A N 1
ATOM 806 C CA . LYS A 1 101 ? -11.197 -5.724 6.053 1.00 88.06 101 LYS A CA 1
ATOM 807 C C . LYS A 1 101 ? -11.195 -5.923 7.563 1.00 88.06 101 LYS A C 1
ATOM 809 O O . LYS A 1 101 ? -12.259 -5.866 8.176 1.00 88.06 101 LYS A O 1
ATOM 814 N N . ARG A 1 102 ? -10.019 -6.173 8.146 1.00 88.81 102 ARG A N 1
ATOM 815 C CA . ARG A 1 102 ? -9.846 -6.255 9.598 1.00 88.81 102 ARG A CA 1
ATOM 816 C C . ARG A 1 102 ? -10.211 -4.923 10.247 1.00 88.81 102 ARG A C 1
ATOM 818 O O . ARG A 1 102 ? -10.858 -4.923 11.294 1.00 88.81 102 ARG A O 1
ATOM 825 N N . ASP A 1 103 ? -9.863 -3.813 9.596 1.00 90.19 103 ASP A N 1
ATOM 826 C CA . ASP A 1 103 ? -10.150 -2.482 10.107 1.00 90.19 103 ASP A CA 1
ATOM 827 C C . ASP A 1 103 ? -11.625 -2.232 10.357 1.00 90.19 103 ASP A C 1
ATOM 829 O O . ASP A 1 103 ? -12.032 -1.771 11.421 1.00 90.19 103 ASP A O 1
ATOM 833 N N . LEU A 1 104 ? -12.443 -2.630 9.391 1.00 91.81 104 LEU A N 1
ATOM 834 C CA . LEU A 1 104 ? -13.887 -2.528 9.517 1.00 91.81 104 LEU A CA 1
ATOM 835 C C . LEU A 1 104 ? -14.420 -3.351 10.698 1.00 91.81 104 LEU A C 1
ATOM 837 O O . LEU A 1 104 ? -15.309 -2.882 11.399 1.00 91.81 104 LEU A O 1
ATOM 841 N N . VAL A 1 105 ? -13.857 -4.535 10.964 1.00 90.69 105 VAL A N 1
ATOM 842 C CA . VAL A 1 105 ? -14.295 -5.394 12.077 1.00 90.69 105 VAL A CA 1
ATOM 843 C C . VAL A 1 105 ? -13.962 -4.779 13.435 1.00 90.69 105 VAL A C 1
ATOM 845 O O . VAL A 1 105 ? -14.814 -4.805 14.327 1.00 90.69 105 VAL A O 1
ATOM 848 N N . TRP A 1 106 ? -12.754 -4.235 13.633 1.00 90.00 106 TRP A N 1
ATOM 849 C CA . TRP A 1 106 ? -12.432 -3.612 14.925 1.00 90.00 106 TRP A CA 1
ATOM 850 C C . TRP A 1 106 ? -13.209 -2.311 15.128 1.00 90.00 106 TRP A C 1
ATOM 852 O O . TRP A 1 106 ? -13.720 -2.101 16.224 1.00 90.00 106 TRP A O 1
ATOM 862 N N . MET A 1 107 ? -13.375 -1.490 14.083 1.00 94.75 107 MET A N 1
ATOM 863 C CA . MET A 1 107 ? -14.177 -0.266 14.158 1.00 94.75 107 MET A CA 1
ATOM 864 C C . MET A 1 107 ? -15.635 -0.567 14.513 1.00 94.75 107 MET A C 1
ATOM 866 O O . MET A 1 107 ? -16.177 0.057 15.421 1.00 94.75 107 MET A O 1
ATOM 870 N N . ASP A 1 108 ? -16.249 -1.550 13.851 1.00 95.56 108 ASP A N 1
ATOM 871 C CA . ASP A 1 108 ? -17.617 -1.984 14.158 1.00 95.56 108 ASP A CA 1
ATOM 872 C C . ASP A 1 108 ? -17.724 -2.504 15.596 1.00 95.56 108 ASP A C 1
ATOM 874 O O . ASP A 1 108 ? -18.658 -2.167 16.316 1.00 95.56 108 ASP A O 1
ATOM 878 N N . SER A 1 109 ? -16.724 -3.260 16.058 1.00 92.19 109 SER A N 1
ATOM 879 C CA . SER A 1 109 ? -16.723 -3.793 17.423 1.00 92.19 109 SER A CA 1
ATOM 880 C C . SER A 1 109 ? -16.635 -2.703 18.490 1.00 92.19 109 SER A C 1
ATOM 882 O O . SER A 1 109 ? -17.292 -2.819 19.518 1.00 92.19 109 SER A O 1
ATOM 884 N N . LEU A 1 110 ? -15.853 -1.648 18.252 1.00 93.50 110 LEU A N 1
ATOM 885 C CA . LEU A 1 110 ? -15.734 -0.528 19.186 1.00 93.50 110 LEU A CA 1
ATOM 886 C C . LEU A 1 110 ? -16.932 0.418 19.153 1.00 93.50 110 LEU A C 1
ATOM 888 O O . LEU A 1 110 ? -17.277 0.978 20.190 1.00 93.50 110 LEU A O 1
ATOM 892 N N . ILE A 1 111 ? -17.569 0.579 17.990 1.00 96.31 111 ILE A N 1
ATOM 893 C CA . ILE A 1 111 ? -18.856 1.272 17.881 1.00 96.31 111 ILE A CA 1
ATOM 894 C C . ILE A 1 111 ? -19.889 0.551 18.746 1.00 96.31 111 ILE A C 1
ATOM 896 O O . ILE A 1 111 ? -20.461 1.174 19.634 1.00 96.31 111 ILE A O 1
ATOM 900 N N . ASP A 1 112 ? -20.070 -0.754 18.533 1.00 94.12 112 ASP A N 1
ATOM 901 C CA . ASP A 1 112 ? -21.060 -1.541 19.272 1.00 94.12 112 ASP A CA 1
ATOM 902 C C . ASP A 1 112 ? -20.755 -1.543 20.781 1.00 94.12 112 ASP A C 1
ATOM 904 O O . ASP A 1 112 ? -21.665 -1.387 21.591 1.00 94.12 112 ASP A O 1
ATOM 908 N N . TYR A 1 113 ? -19.473 -1.622 21.162 1.00 90.75 113 TYR A N 1
ATOM 909 C CA . TYR A 1 113 ? -19.044 -1.528 22.560 1.00 90.75 113 TYR A CA 1
ATOM 910 C C . TYR A 1 113 ? -19.395 -0.169 23.189 1.00 90.75 113 TYR A C 1
ATOM 912 O O . TYR A 1 113 ? -19.917 -0.112 24.301 1.00 90.75 113 TYR A O 1
ATOM 920 N N . ALA A 1 114 ? -19.146 0.941 22.488 1.00 92.50 114 ALA A N 1
ATOM 921 C CA . ALA A 1 114 ? -19.502 2.270 22.985 1.00 92.50 114 ALA A CA 1
ATOM 922 C C . ALA A 1 114 ? -21.022 2.425 23.161 1.00 92.50 114 ALA A C 1
ATOM 924 O O . ALA A 1 114 ? -21.471 2.956 24.178 1.00 92.50 114 ALA A O 1
ATOM 925 N N . GLU A 1 115 ? -21.814 1.904 22.221 1.00 94.00 115 GLU A N 1
ATOM 926 C CA . GLU A 1 115 ? -23.279 1.932 22.304 1.00 94.00 115 GLU A CA 1
ATOM 927 C C . GLU A 1 115 ? -23.815 1.042 23.429 1.00 94.00 115 GLU A C 1
ATOM 929 O O . GLU A 1 115 ? -24.717 1.457 24.157 1.00 94.00 115 GLU A O 1
ATOM 934 N N . TYR A 1 116 ? -23.230 -0.142 23.632 1.00 89.62 116 TYR A N 1
ATOM 935 C CA . TYR A 1 116 ? -23.553 -1.021 24.759 1.00 89.62 116 TYR A CA 1
ATOM 936 C C . TYR A 1 116 ? -23.312 -0.332 26.110 1.00 89.62 116 TYR A C 1
ATOM 938 O O . TYR A 1 116 ? -24.102 -0.471 27.045 1.00 89.62 116 TYR A O 1
ATOM 946 N N . ARG A 1 117 ? -22.252 0.476 26.197 1.00 88.50 117 ARG A N 1
ATOM 947 C CA . ARG A 1 117 ? -21.917 1.301 27.368 1.00 88.50 117 ARG A CA 1
ATOM 948 C C . ARG A 1 117 ? -22.777 2.567 27.495 1.00 88.50 117 ARG A C 1
ATOM 950 O O . ARG A 1 117 ? -22.633 3.297 28.472 1.00 88.50 117 ARG A O 1
ATOM 957 N N . GLY A 1 118 ? -23.693 2.804 26.556 1.00 91.69 118 GLY A N 1
ATOM 958 C CA . GLY A 1 118 ? -24.622 3.933 26.561 1.00 91.69 118 GLY A CA 1
ATOM 959 C C . GLY A 1 118 ? -24.034 5.246 26.040 1.00 91.69 118 GLY A C 1
ATOM 960 O O . GLY A 1 118 ? -24.637 6.297 26.258 1.00 91.69 118 GLY A O 1
ATOM 961 N N . HIS A 1 119 ? -22.879 5.212 25.368 1.00 94.44 119 HIS A N 1
ATOM 962 C CA . HIS A 1 119 ? -22.232 6.403 24.810 1.00 94.44 119 HIS A CA 1
ATOM 963 C C . HIS A 1 119 ? -22.648 6.664 23.357 1.00 94.44 119 HIS A C 1
ATOM 965 O O . HIS A 1 119 ? -23.056 5.760 22.627 1.00 94.44 119 HIS A O 1
ATOM 971 N N . ASP A 1 120 ? -22.524 7.920 22.915 1.00 94.31 120 ASP A N 1
ATOM 972 C CA . ASP A 1 120 ? -22.805 8.305 21.528 1.00 94.31 120 ASP A CA 1
ATOM 973 C C . ASP A 1 120 ? -21.684 7.843 20.582 1.00 94.31 120 ASP A C 1
ATOM 975 O O . ASP A 1 120 ? -20.523 8.251 20.704 1.00 94.31 120 ASP A O 1
ATOM 979 N N . ALA A 1 121 ? -22.053 7.022 19.597 1.00 94.94 121 ALA A N 1
ATOM 980 C CA . ALA A 1 121 ? -21.163 6.510 18.560 1.00 94.94 121 ALA A CA 1
ATOM 981 C C . ALA A 1 121 ? -21.338 7.181 17.184 1.00 94.94 121 ALA A C 1
ATOM 983 O O . ALA A 1 121 ? -20.717 6.756 16.204 1.00 94.94 121 ALA A O 1
ATOM 984 N N . GLY A 1 122 ? -22.147 8.241 17.068 1.00 95.81 122 GLY A N 1
ATOM 985 C CA . GLY A 1 122 ? -22.480 8.877 15.789 1.00 95.81 122 GLY A CA 1
ATOM 986 C C . GLY A 1 122 ? -21.259 9.340 14.983 1.00 95.81 122 GLY A C 1
ATOM 987 O O . GLY A 1 122 ? -21.150 9.051 13.786 1.00 95.81 122 GLY A O 1
ATOM 988 N N . LYS A 1 123 ? -20.284 9.991 15.640 1.00 96.06 123 LYS A N 1
ATOM 989 C CA . LYS A 1 123 ? -19.017 10.407 15.003 1.00 96.06 123 LYS A CA 1
ATOM 990 C C . LYS A 1 123 ? -18.226 9.210 14.459 1.00 96.06 123 LYS A C 1
ATOM 992 O O . LYS A 1 123 ? -17.729 9.262 13.332 1.00 96.06 123 LYS A O 1
ATOM 997 N N . MET A 1 124 ? -18.139 8.128 15.234 1.00 97.12 124 MET A N 1
ATOM 998 C CA . MET A 1 124 ? -17.413 6.910 14.862 1.00 97.12 124 MET A CA 1
ATOM 999 C C . MET A 1 124 ? -18.045 6.230 13.646 1.00 97.12 124 MET A C 1
ATOM 1001 O O . MET A 1 124 ? -17.337 5.900 12.693 1.00 97.12 124 MET A O 1
ATOM 1005 N N . LYS A 1 125 ? -19.379 6.111 13.623 1.00 97.00 125 LYS A N 1
ATOM 1006 C CA . LYS A 1 125 ? -20.139 5.559 12.488 1.00 97.00 125 LYS A CA 1
ATOM 1007 C C . LYS A 1 125 ? -19.865 6.327 11.194 1.00 97.00 125 LYS A C 1
ATOM 1009 O O . LYS A 1 125 ? -19.541 5.721 10.172 1.00 97.00 125 LYS A O 1
ATOM 1014 N N . GLY A 1 126 ? -19.880 7.662 11.253 1.00 95.38 126 GLY A N 1
ATOM 1015 C CA . GLY A 1 126 ? -19.562 8.508 10.100 1.00 95.38 126 GLY A CA 1
ATOM 1016 C C . GLY A 1 126 ? -18.142 8.295 9.555 1.00 95.38 126 GLY A C 1
ATOM 1017 O O . GLY A 1 126 ? -17.923 8.329 8.341 1.00 95.38 126 GLY A O 1
ATOM 1018 N N . ILE A 1 127 ? -17.158 8.041 10.421 1.00 95.12 127 ILE A N 1
ATOM 1019 C CA . ILE A 1 127 ? -15.778 7.751 10.000 1.00 95.12 127 ILE A CA 1
ATOM 1020 C C . ILE A 1 127 ? -15.666 6.332 9.426 1.00 95.12 127 ILE A C 1
ATOM 1022 O O . ILE A 1 127 ? -15.092 6.156 8.348 1.00 95.12 127 ILE A O 1
ATOM 1026 N N . ARG A 1 128 ? -16.274 5.334 10.075 1.00 94.50 128 ARG A N 1
ATOM 1027 C CA . ARG A 1 128 ? -16.323 3.945 9.596 1.00 94.50 128 ARG A CA 1
ATOM 1028 C C . ARG A 1 128 ? -16.926 3.851 8.194 1.00 94.50 128 ARG A C 1
ATOM 1030 O O . ARG A 1 128 ? -16.368 3.191 7.315 1.00 94.50 128 ARG A O 1
ATOM 1037 N N . ASP A 1 129 ? -18.024 4.554 7.931 1.00 92.62 129 ASP A N 1
ATOM 1038 C CA . ASP A 1 129 ? -18.656 4.554 6.606 1.00 92.62 129 ASP A CA 1
ATOM 1039 C C . ASP A 1 129 ? -17.793 5.260 5.545 1.00 92.62 129 ASP A C 1
ATOM 1041 O O . ASP A 1 129 ? -17.782 4.872 4.368 1.00 92.62 129 ASP A O 1
ATOM 1045 N N . ASN A 1 130 ? -16.983 6.243 5.949 1.00 89.69 130 ASN A N 1
ATOM 1046 C CA . ASN A 1 130 ? -15.966 6.838 5.083 1.00 89.69 130 ASN A CA 1
ATOM 1047 C C . ASN A 1 130 ? -14.852 5.846 4.715 1.00 89.69 130 ASN A C 1
ATOM 1049 O O . ASN A 1 130 ? -14.414 5.843 3.562 1.00 89.69 130 ASN A O 1
ATOM 1053 N N . VAL A 1 131 ? -14.408 4.996 5.646 1.00 87.88 131 VAL A N 1
ATOM 1054 C CA . VAL A 1 131 ? -13.445 3.915 5.360 1.00 87.88 131 VAL A CA 1
ATOM 1055 C C . VAL A 1 131 ? -14.074 2.918 4.383 1.00 87.88 131 VAL A C 1
ATOM 1057 O O . VAL A 1 131 ? -13.549 2.702 3.288 1.00 87.88 131 VAL A O 1
ATOM 1060 N N . ARG A 1 132 ? -15.280 2.426 4.694 1.00 84.81 132 ARG A N 1
ATOM 1061 C CA . ARG A 1 132 ? -16.019 1.459 3.867 1.00 84.81 132 ARG A CA 1
ATOM 1062 C C . ARG A 1 132 ? -16.292 1.962 2.445 1.00 84.81 132 ARG A C 1
ATOM 1064 O O . ARG A 1 132 ? -16.153 1.214 1.480 1.00 84.81 132 ARG A O 1
ATOM 1071 N N . SER A 1 133 ? -16.671 3.227 2.272 1.00 75.31 133 SER A N 1
ATOM 1072 C CA . SER A 1 133 ? -16.966 3.819 0.952 1.00 75.31 133 SER A CA 1
ATOM 1073 C C . SER A 1 133 ? -15.711 4.114 0.114 1.00 75.31 133 SER A C 1
ATOM 1075 O O . SER A 1 133 ? -15.761 4.183 -1.125 1.00 75.31 133 SER A O 1
ATOM 1077 N N . LYS A 1 134 ? -14.546 4.243 0.757 1.00 69.00 134 LYS A N 1
ATOM 1078 C CA . LYS A 1 134 ? -13.245 4.428 0.093 1.00 69.00 134 LYS A CA 1
ATOM 1079 C C . LYS A 1 134 ? -12.555 3.105 -0.289 1.00 69.00 134 LYS A C 1
ATOM 1081 O O . LYS A 1 134 ? -11.451 3.173 -0.829 1.00 69.00 134 LYS A O 1
ATOM 1086 N N . SER A 1 135 ? -13.300 1.998 -0.154 1.00 65.50 135 SER A N 1
ATOM 1087 C CA . SER A 1 135 ? -12.925 0.577 -0.163 1.00 65.50 135 SER A CA 1
ATOM 1088 C C . SER A 1 135 ? -11.702 0.093 -0.950 1.00 65.50 135 SER A C 1
ATOM 1090 O O . SER A 1 135 ? -11.408 0.542 -2.066 1.00 65.50 135 SER A O 1
ATOM 1092 N N . ALA A 1 136 ? -11.195 -1.040 -0.463 1.00 73.62 136 ALA A N 1
ATOM 1093 C CA . ALA A 1 136 ? -10.413 -2.083 -1.123 1.00 73.62 136 ALA A CA 1
ATOM 1094 C C . ALA A 1 136 ? -10.750 -2.312 -2.609 1.00 73.62 136 ALA A C 1
ATOM 1096 O O . ALA A 1 136 ? -9.871 -2.636 -3.408 1.00 73.62 136 ALA A O 1
ATOM 1097 N N . ARG A 1 137 ? -12.010 -2.127 -3.034 1.00 79.38 137 ARG A N 1
ATOM 1098 C CA . ARG A 1 137 ? -12.415 -2.283 -4.443 1.00 79.38 137 ARG A CA 1
ATOM 1099 C C . ARG A 1 137 ? -11.719 -1.271 -5.356 1.00 79.38 137 ARG A C 1
ATOM 1101 O O . ARG A 1 137 ? -11.339 -1.626 -6.469 1.00 79.38 137 ARG A O 1
ATOM 1108 N N . LYS A 1 138 ? -11.538 -0.024 -4.904 1.00 82.69 138 LYS A N 1
ATOM 1109 C CA . LYS A 1 138 ? -10.859 1.022 -5.689 1.00 82.69 138 LYS A CA 1
ATOM 1110 C C . LYS A 1 138 ? -9.372 0.709 -5.848 1.00 82.69 138 LYS A C 1
ATOM 1112 O O . LYS A 1 138 ? -8.856 0.868 -6.950 1.00 82.69 138 LYS A O 1
ATOM 1117 N N . VAL A 1 139 ? -8.726 0.214 -4.790 1.00 83.75 139 VAL A N 1
ATOM 1118 C CA . VAL A 1 139 ? -7.312 -0.192 -4.821 1.00 83.75 139 VAL A CA 1
ATOM 1119 C C . VAL A 1 139 ? -7.119 -1.419 -5.716 1.00 83.75 139 VAL A C 1
ATOM 1121 O O . VAL A 1 139 ? -6.251 -1.404 -6.581 1.00 83.75 139 VAL A O 1
ATOM 1124 N N . LYS A 1 140 ? -7.999 -2.427 -5.625 1.00 85.50 140 LYS A N 1
ATOM 1125 C CA . LYS A 1 140 ? -7.999 -3.585 -6.540 1.00 85.50 140 LYS A CA 1
ATOM 1126 C C . LYS A 1 140 ? -8.201 -3.191 -8.003 1.00 85.50 140 LYS A C 1
ATOM 1128 O O . LYS A 1 140 ? -7.533 -3.728 -8.877 1.00 85.50 140 L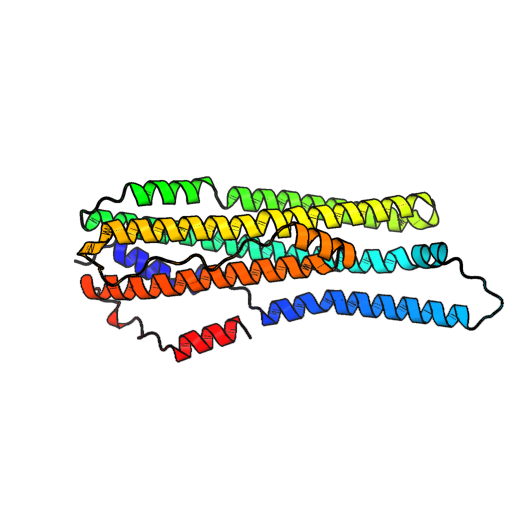YS A O 1
ATOM 1133 N N . LYS A 1 141 ? -9.112 -2.254 -8.288 1.00 88.31 141 LYS A N 1
ATOM 1134 C CA . LYS A 1 141 ? -9.325 -1.759 -9.657 1.00 88.31 141 LYS A CA 1
ATOM 1135 C C . LYS A 1 141 ? -8.097 -1.007 -10.173 1.00 88.31 141 LYS A C 1
ATOM 1137 O O . LYS A 1 141 ? -7.717 -1.210 -11.318 1.00 88.31 141 LYS A O 1
ATOM 1142 N N . ALA A 1 142 ? -7.478 -0.170 -9.338 1.00 86.69 142 ALA A N 1
ATOM 1143 C CA . ALA A 1 142 ? -6.231 0.506 -9.686 1.00 86.69 142 ALA A CA 1
ATOM 1144 C C . ALA A 1 142 ? -5.119 -0.512 -9.989 1.00 86.69 142 ALA A C 1
ATOM 1146 O O . ALA A 1 142 ? -4.470 -0.396 -11.020 1.00 86.69 142 ALA A O 1
ATOM 1147 N N . PHE A 1 143 ? -4.977 -1.556 -9.167 1.00 87.00 143 PHE A N 1
ATOM 1148 C CA . PHE A 1 143 ? -4.044 -2.651 -9.434 1.00 87.00 143 PHE A CA 1
ATOM 1149 C C . PHE A 1 143 ? -4.302 -3.339 -10.770 1.00 87.00 143 PHE A C 1
ATOM 1151 O O . PHE A 1 143 ? -3.371 -3.557 -11.529 1.00 87.00 143 PHE A O 1
ATOM 1158 N N . LEU A 1 144 ? -5.560 -3.675 -11.065 1.00 89.88 144 LEU A N 1
ATOM 1159 C CA . LEU A 1 144 ? -5.910 -4.348 -12.312 1.00 89.88 144 LEU A CA 1
ATOM 1160 C C . LEU A 1 144 ? -5.554 -3.487 -13.527 1.00 89.88 144 LEU A C 1
ATOM 1162 O O . LEU A 1 144 ? -5.001 -4.001 -14.491 1.00 89.88 144 LEU A O 1
ATOM 1166 N N . ILE A 1 145 ? -5.840 -2.181 -13.467 1.00 90.44 145 ILE A N 1
ATOM 1167 C CA . ILE A 1 145 ? -5.444 -1.237 -14.519 1.00 90.44 145 ILE A CA 1
ATOM 1168 C C . ILE A 1 145 ? -3.925 -1.252 -14.665 1.00 90.44 145 ILE A C 1
ATOM 1170 O O . ILE A 1 145 ? -3.428 -1.465 -15.761 1.00 90.44 145 ILE A O 1
ATOM 1174 N N . TRP A 1 146 ? -3.195 -1.087 -13.566 1.00 87.88 146 TRP A N 1
ATOM 1175 C CA . TRP A 1 146 ? -1.737 -1.105 -13.562 1.00 87.88 146 TRP A CA 1
ATOM 1176 C C . TRP A 1 146 ? -1.156 -2.394 -14.161 1.00 87.88 146 TRP A C 1
ATOM 1178 O O . TRP A 1 146 ? -0.314 -2.332 -15.047 1.00 87.88 146 TRP A O 1
ATOM 1188 N N . PHE A 1 147 ? -1.670 -3.551 -13.744 1.00 88.81 147 PHE A N 1
ATOM 1189 C CA . PHE A 1 147 ? -1.250 -4.864 -14.228 1.00 88.81 147 PHE A CA 1
ATOM 1190 C C . PHE A 1 147 ? -1.469 -5.017 -15.738 1.00 88.81 147 PHE A C 1
ATOM 1192 O O . PHE A 1 147 ? -0.586 -5.494 -16.444 1.00 88.81 147 PHE A O 1
ATOM 1199 N N . ILE A 1 148 ? -2.616 -4.555 -16.250 1.00 91.06 148 ILE A N 1
ATOM 1200 C CA . ILE A 1 148 ? -2.892 -4.539 -17.692 1.00 91.06 148 ILE A CA 1
ATOM 1201 C C . ILE A 1 148 ? -1.908 -3.616 -18.422 1.00 91.06 148 ILE A C 1
ATOM 1203 O O . ILE A 1 148 ? -1.391 -4.005 -19.464 1.00 91.06 148 ILE A O 1
ATOM 1207 N N . LEU A 1 149 ? -1.627 -2.421 -17.887 1.00 89.62 149 LEU A N 1
ATOM 1208 C CA . LEU A 1 149 ? -0.685 -1.483 -18.512 1.00 89.62 149 LEU A CA 1
ATOM 1209 C C . LEU A 1 149 ? 0.730 -2.066 -18.583 1.00 89.62 149 LEU A C 1
ATOM 1211 O O . LEU A 1 149 ? 1.372 -1.923 -19.617 1.00 89.62 149 LEU A O 1
ATOM 1215 N N . VAL A 1 150 ? 1.182 -2.759 -17.533 1.00 85.31 150 VAL A N 1
ATOM 1216 C CA . VAL A 1 150 ? 2.483 -3.447 -17.525 1.00 85.31 150 VAL A CA 1
ATOM 1217 C C . VAL A 1 150 ? 2.515 -4.566 -18.564 1.00 85.31 150 VAL A C 1
ATOM 1219 O O . VAL A 1 150 ? 3.443 -4.611 -19.361 1.00 85.31 150 VAL A O 1
ATOM 1222 N N . ILE A 1 151 ? 1.486 -5.420 -18.635 1.00 87.69 151 ILE A N 1
ATOM 1223 C CA . ILE A 1 151 ? 1.419 -6.485 -19.654 1.00 87.69 151 ILE A CA 1
ATOM 1224 C C . ILE A 1 151 ? 1.484 -5.903 -21.067 1.00 87.69 151 ILE A C 1
ATOM 1226 O O . ILE A 1 151 ? 2.219 -6.415 -21.907 1.00 87.69 151 ILE A O 1
ATOM 1230 N N . VAL A 1 152 ? 0.712 -4.848 -21.336 1.00 89.06 152 VAL A N 1
ATOM 1231 C CA . VAL A 1 152 ? 0.690 -4.200 -22.652 1.00 89.06 152 VAL A CA 1
ATOM 1232 C C . VAL A 1 152 ? 2.052 -3.594 -22.976 1.00 89.06 152 VAL A C 1
ATOM 1234 O O . VAL A 1 152 ? 2.549 -3.802 -24.078 1.00 89.06 152 VAL A O 1
ATOM 1237 N N . ALA A 1 153 ? 2.676 -2.892 -22.028 1.00 85.31 153 ALA A N 1
ATOM 1238 C CA . ALA A 1 153 ? 3.992 -2.295 -22.225 1.00 85.31 153 ALA A CA 1
ATOM 1239 C C . ALA A 1 153 ? 5.068 -3.356 -22.498 1.00 85.31 153 ALA A C 1
ATOM 1241 O O . ALA A 1 153 ? 5.769 -3.268 -23.504 1.00 85.31 153 ALA A O 1
ATOM 1242 N N . THR A 1 154 ? 5.096 -4.426 -21.702 1.00 82.31 154 THR A N 1
ATOM 1243 C CA . THR A 1 154 ? 5.990 -5.572 -21.897 1.00 82.31 154 THR A CA 1
ATOM 1244 C C . THR A 1 154 ? 5.769 -6.259 -23.247 1.00 82.31 154 THR A C 1
ATOM 1246 O O . THR A 1 154 ? 6.732 -6.584 -23.939 1.00 82.31 154 THR A O 1
ATOM 1249 N N . ALA A 1 155 ? 4.516 -6.477 -23.658 1.00 85.25 155 ALA A N 1
ATOM 1250 C CA . ALA A 1 155 ? 4.208 -7.094 -24.948 1.00 85.25 155 ALA A CA 1
ATOM 1251 C C . ALA A 1 155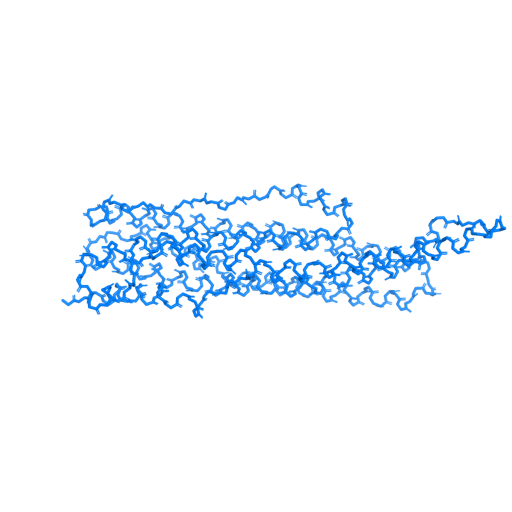 ? 4.660 -6.213 -26.122 1.00 85.25 155 ALA A C 1
ATOM 1253 O O . ALA A 1 155 ? 5.247 -6.720 -27.078 1.00 85.25 155 ALA A O 1
ATOM 1254 N N . CYS A 1 156 ? 4.434 -4.899 -26.029 1.00 84.44 156 CYS A N 1
ATOM 1255 C CA . CYS A 1 156 ? 4.954 -3.925 -26.983 1.00 84.44 156 CYS A CA 1
ATOM 1256 C C . CYS A 1 156 ? 6.484 -3.993 -27.044 1.00 84.44 156 CYS A C 1
ATOM 1258 O O . CYS A 1 156 ? 7.043 -4.149 -28.124 1.00 84.44 156 CYS A O 1
ATOM 1260 N N . GLN A 1 157 ? 7.161 -3.944 -25.898 1.00 79.81 157 GLN A N 1
ATOM 1261 C CA . GLN A 1 157 ? 8.618 -4.000 -25.824 1.00 79.81 157 GLN A CA 1
ATOM 1262 C C . GLN A 1 157 ? 9.177 -5.275 -26.470 1.00 79.81 157 GLN A C 1
ATOM 1264 O O . GLN A 1 157 ? 10.061 -5.190 -27.318 1.00 79.81 157 GLN A O 1
ATOM 1269 N N . ALA A 1 158 ? 8.621 -6.445 -26.141 1.00 79.69 158 ALA A N 1
ATOM 1270 C CA . ALA A 1 158 ? 9.035 -7.724 -26.716 1.00 79.69 158 ALA A CA 1
ATOM 1271 C C . ALA A 1 158 ? 8.829 -7.782 -28.240 1.00 79.69 158 ALA A C 1
ATOM 1273 O O . ALA A 1 158 ? 9.708 -8.242 -28.969 1.00 79.69 158 ALA A O 1
ATOM 1274 N N . LEU A 1 159 ? 7.688 -7.281 -28.729 1.00 82.25 159 LEU A N 1
ATOM 1275 C CA . LEU A 1 159 ? 7.407 -7.195 -30.160 1.00 82.25 159 LEU A CA 1
ATOM 1276 C C . LEU A 1 159 ? 8.423 -6.293 -30.869 1.00 82.25 159 LEU A C 1
ATOM 1278 O O . LEU A 1 159 ? 8.940 -6.666 -31.918 1.00 82.25 159 LEU A O 1
ATOM 1282 N N . PHE A 1 160 ? 8.752 -5.134 -30.303 1.00 77.00 160 PHE A N 1
ATOM 1283 C CA . PHE A 1 160 ? 9.678 -4.202 -30.948 1.00 77.00 160 PHE A CA 1
ATOM 1284 C C . PHE A 1 160 ? 11.128 -4.666 -30.913 1.00 77.00 160 PHE A C 1
ATOM 1286 O O . PHE A 1 160 ? 11.818 -4.489 -31.912 1.00 77.00 160 PHE A O 1
ATOM 1293 N N . ILE A 1 161 ? 11.563 -5.342 -29.847 1.00 73.94 161 ILE A N 1
ATOM 1294 C CA . ILE A 1 161 ? 12.867 -6.020 -29.832 1.00 73.94 161 ILE A CA 1
ATOM 1295 C C . ILE A 1 161 ? 12.925 -7.062 -30.957 1.00 73.94 161 ILE A C 1
ATOM 1297 O O . ILE A 1 161 ? 13.903 -7.120 -31.692 1.00 73.94 161 ILE A O 1
ATOM 1301 N N . SER A 1 162 ? 11.849 -7.831 -31.168 1.00 74.75 162 SER A N 1
ATOM 1302 C CA . SER A 1 162 ? 11.809 -8.843 -32.236 1.00 74.75 162 SER A CA 1
ATOM 1303 C C . SER A 1 162 ? 11.843 -8.260 -33.656 1.00 74.75 162 SER A C 1
ATOM 1305 O O . SER A 1 162 ? 12.216 -8.954 -34.597 1.00 74.75 162 SER A O 1
ATOM 1307 N N . LEU A 1 163 ? 11.465 -6.988 -33.810 1.00 74.12 163 LEU A N 1
ATOM 1308 C CA . LEU A 1 163 ? 11.445 -6.261 -35.082 1.00 74.12 163 LEU A CA 1
ATOM 1309 C C . LEU A 1 163 ? 12.648 -5.319 -35.250 1.00 74.12 163 LEU A C 1
ATOM 1311 O O . LEU A 1 163 ? 12.723 -4.598 -36.245 1.00 74.12 163 LEU A O 1
ATOM 1315 N N . ARG A 1 164 ? 13.581 -5.306 -34.290 1.00 68.75 164 ARG A N 1
ATOM 1316 C CA . ARG A 1 164 ? 14.654 -4.310 -34.193 1.00 68.75 164 ARG A CA 1
ATOM 1317 C C . ARG A 1 164 ? 15.560 -4.286 -35.425 1.00 68.75 164 ARG A C 1
ATOM 1319 O O . ARG A 1 164 ? 15.870 -3.210 -35.929 1.00 68.75 164 ARG A O 1
ATOM 1326 N N . ASP A 1 165 ? 15.915 -5.455 -35.950 1.00 66.25 165 ASP A N 1
ATOM 1327 C CA . ASP A 1 165 ? 16.793 -5.580 -37.123 1.00 66.25 165 ASP A CA 1
ATOM 1328 C C . ASP A 1 165 ? 16.126 -5.136 -38.438 1.00 66.25 165 ASP A C 1
ATOM 1330 O O . ASP A 1 165 ? 16.781 -5.068 -39.478 1.00 66.25 165 ASP A O 1
ATOM 1334 N N . MET A 1 166 ? 14.820 -4.841 -38.418 1.00 57.47 166 MET A N 1
ATOM 1335 C CA . MET A 1 166 ? 14.044 -4.505 -39.614 1.00 57.47 166 MET A CA 1
ATOM 1336 C C . MET A 1 166 ? 13.794 -2.999 -39.783 1.00 57.47 166 MET A C 1
ATOM 1338 O O . MET A 1 166 ? 13.509 -2.574 -40.902 1.00 57.47 166 MET A O 1
ATOM 1342 N N . ASP A 1 167 ? 13.884 -2.190 -38.719 1.00 67.31 167 ASP A N 1
ATOM 1343 C CA . ASP A 1 167 ? 13.530 -0.763 -38.772 1.00 67.31 167 ASP A CA 1
ATOM 1344 C C . ASP A 1 167 ? 14.253 0.083 -37.698 1.00 67.31 167 ASP A C 1
ATOM 1346 O O . ASP A 1 167 ? 14.035 -0.131 -36.505 1.00 67.31 167 ASP A O 1
ATOM 1350 N N . PRO A 1 168 ? 15.038 1.113 -38.068 1.00 65.19 168 PRO A N 1
ATOM 1351 C CA . PRO A 1 168 ? 15.626 2.074 -37.129 1.00 65.19 168 PRO A CA 1
ATOM 1352 C C . PRO A 1 168 ? 14.609 2.833 -36.255 1.00 65.19 168 PRO A C 1
ATOM 1354 O O . PRO A 1 168 ? 14.959 3.291 -35.166 1.00 65.19 168 PRO A O 1
ATOM 1357 N N . GLN A 1 169 ? 13.347 2.974 -36.686 1.00 72.19 169 GLN A N 1
ATOM 1358 C CA . GLN A 1 169 ? 12.300 3.607 -35.868 1.00 72.19 169 GLN A CA 1
ATOM 1359 C C . GLN A 1 169 ? 11.877 2.744 -34.669 1.00 72.19 169 GLN A C 1
ATOM 1361 O O . GLN A 1 169 ? 11.312 3.271 -33.704 1.00 72.19 169 GLN A O 1
ATOM 1366 N N . SER A 1 170 ? 12.204 1.446 -34.677 1.00 71.81 170 SER A N 1
ATOM 1367 C CA . SER A 1 170 ? 11.919 0.520 -33.573 1.00 71.81 170 SER A CA 1
ATOM 1368 C C . SER A 1 170 ? 12.533 0.990 -32.249 1.00 71.81 170 SER A C 1
ATOM 1370 O O . SER A 1 170 ? 11.911 0.866 -31.195 1.00 71.81 170 SER A O 1
ATOM 1372 N N . ALA A 1 171 ? 13.702 1.632 -32.287 1.00 71.00 171 ALA A N 1
ATOM 1373 C CA . ALA A 1 171 ? 14.393 2.071 -31.085 1.00 71.00 171 ALA A CA 1
ATOM 1374 C C . ALA A 1 171 ? 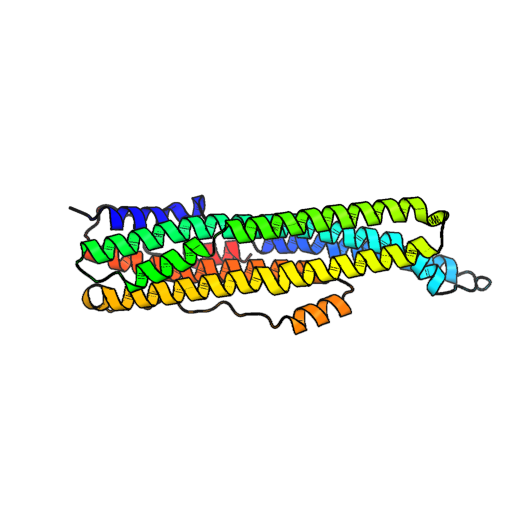13.764 3.317 -30.431 1.00 71.00 171 ALA A C 1
ATOM 1376 O O . ALA A 1 171 ? 13.682 3.399 -29.205 1.00 71.00 171 ALA A O 1
ATOM 1377 N N . VAL A 1 172 ? 13.233 4.258 -31.225 1.00 77.19 172 VAL A N 1
ATOM 1378 C CA . VAL A 1 172 ? 12.433 5.390 -30.708 1.00 77.19 172 VAL A CA 1
ATOM 1379 C C . VAL A 1 172 ? 11.191 4.872 -29.985 1.00 77.19 172 VAL A C 1
ATOM 1381 O O . VAL A 1 172 ? 10.789 5.396 -28.946 1.00 77.19 172 VAL A O 1
ATOM 1384 N N . LEU A 1 173 ? 10.590 3.812 -30.518 1.00 77.31 173 LEU A N 1
ATOM 1385 C CA . LEU A 1 173 ? 9.404 3.207 -29.943 1.00 77.31 173 LEU A CA 1
ATOM 1386 C C . LEU A 1 173 ? 9.705 2.468 -28.633 1.00 77.31 173 LEU A C 1
ATOM 1388 O O . LEU A 1 173 ? 8.954 2.638 -27.676 1.00 77.31 173 LEU A O 1
ATOM 1392 N N . VAL A 1 174 ? 10.828 1.747 -28.545 1.00 77.75 174 VAL A N 1
ATOM 1393 C CA . VAL A 1 174 ? 11.311 1.157 -27.282 1.00 77.75 174 VAL A CA 1
ATOM 1394 C C . VAL A 1 174 ? 11.530 2.240 -26.221 1.00 77.75 174 VAL A C 1
ATOM 1396 O O . VAL A 1 174 ? 11.046 2.096 -25.101 1.00 77.75 174 VAL A O 1
ATOM 1399 N N . ILE A 1 175 ? 12.168 3.362 -26.571 1.00 79.31 175 ILE A N 1
ATOM 1400 C CA . ILE A 1 175 ? 12.354 4.498 -25.650 1.00 79.31 175 ILE A CA 1
ATOM 1401 C C . ILE A 1 175 ? 11.003 5.055 -25.174 1.00 79.31 175 ILE A C 1
ATOM 1403 O O . ILE A 1 175 ? 10.822 5.308 -23.984 1.00 79.31 175 ILE A O 1
ATOM 1407 N N . ASN A 1 176 ? 10.029 5.213 -26.073 1.00 83.81 176 ASN A N 1
ATOM 1408 C CA . ASN A 1 176 ? 8.693 5.687 -25.705 1.00 83.81 176 ASN A CA 1
ATOM 1409 C C . ASN A 1 176 ? 7.966 4.718 -24.760 1.00 83.81 176 ASN A C 1
ATOM 1411 O O . ASN A 1 176 ? 7.295 5.168 -23.829 1.00 83.81 176 ASN A O 1
ATOM 1415 N N . VAL A 1 177 ? 8.112 3.404 -24.970 1.00 83.88 177 VAL A N 1
ATOM 1416 C CA . VAL A 1 177 ? 7.563 2.380 -24.069 1.00 83.88 177 VAL A CA 1
ATOM 1417 C C . VAL A 1 177 ? 8.211 2.478 -22.687 1.00 83.88 177 VAL A C 1
ATOM 1419 O O . VAL A 1 177 ? 7.483 2.515 -21.699 1.00 83.88 177 VAL A O 1
ATOM 1422 N N . LEU A 1 178 ? 9.537 2.636 -22.611 1.00 80.25 178 LEU A N 1
ATOM 1423 C CA . LEU A 1 178 ? 10.254 2.826 -21.343 1.00 80.25 178 LEU A CA 1
ATOM 1424 C C . LEU A 1 178 ? 9.788 4.087 -20.596 1.00 80.25 178 LEU A C 1
ATOM 1426 O O . LEU A 1 178 ? 9.532 4.047 -19.394 1.00 80.25 178 LEU A O 1
ATOM 1430 N N . ILE A 1 179 ? 9.612 5.214 -21.294 1.00 83.94 179 ILE A N 1
ATOM 1431 C CA . ILE A 1 179 ? 9.090 6.449 -20.683 1.00 83.94 179 ILE A CA 1
ATOM 1432 C C . ILE A 1 179 ? 7.674 6.228 -20.138 1.00 83.94 179 ILE A C 1
ATOM 1434 O O . ILE A 1 179 ? 7.366 6.636 -19.015 1.00 83.94 179 ILE A O 1
ATOM 1438 N N . PHE A 1 180 ? 6.808 5.582 -20.921 1.00 86.88 180 PHE A N 1
ATOM 1439 C CA . PHE A 1 180 ? 5.442 5.267 -20.508 1.00 86.88 180 PHE A CA 1
ATOM 1440 C C . PHE A 1 180 ? 5.419 4.396 -19.247 1.00 86.88 180 PHE A C 1
ATOM 1442 O O . PHE A 1 180 ? 4.697 4.689 -18.293 1.00 86.88 180 PHE A O 1
ATOM 1449 N N . GLU A 1 181 ? 6.249 3.364 -19.223 1.00 82.75 181 GLU A N 1
ATOM 1450 C CA . GLU A 1 181 ? 6.460 2.473 -18.093 1.00 82.75 181 GLU A CA 1
ATOM 1451 C C . GLU A 1 181 ? 6.846 3.246 -16.819 1.00 82.75 181 GLU A C 1
ATOM 1453 O O . GLU A 1 181 ? 6.166 3.133 -15.789 1.00 82.75 181 GLU A O 1
ATOM 1458 N N . ILE A 1 182 ? 7.848 4.129 -16.906 1.00 83.06 182 ILE A N 1
ATOM 1459 C CA . ILE A 1 182 ? 8.292 4.980 -15.788 1.00 83.06 182 ILE A CA 1
ATOM 1460 C C . ILE A 1 182 ? 7.145 5.864 -15.279 1.00 83.06 182 ILE A C 1
ATOM 1462 O O . ILE A 1 182 ? 6.925 5.992 -14.069 1.00 83.06 182 ILE A O 1
ATOM 1466 N N . MET A 1 183 ? 6.368 6.462 -16.188 1.00 85.94 183 MET A N 1
ATOM 1467 C CA . MET A 1 183 ? 5.205 7.271 -15.814 1.00 85.94 183 MET A CA 1
ATOM 1468 C C . MET A 1 183 ? 4.165 6.446 -15.051 1.00 85.94 183 MET A C 1
ATOM 1470 O O . MET A 1 183 ? 3.635 6.903 -14.032 1.00 85.94 183 MET A O 1
ATOM 1474 N N . VAL A 1 184 ? 3.884 5.224 -15.512 1.00 85.38 184 VAL A N 1
ATOM 1475 C CA . VAL A 1 184 ? 2.966 4.296 -14.842 1.00 85.38 184 VAL A CA 1
ATOM 1476 C C . VAL A 1 184 ? 3.476 3.969 -13.437 1.00 85.38 184 VAL A C 1
ATOM 1478 O O . VAL A 1 184 ? 2.709 4.067 -12.474 1.00 85.38 184 VAL A O 1
ATOM 1481 N N . GLN A 1 185 ? 4.762 3.661 -13.271 1.00 81.06 185 GLN A N 1
ATOM 1482 C CA . GLN A 1 185 ? 5.354 3.443 -11.950 1.00 81.06 185 GLN A CA 1
ATOM 1483 C C . GLN A 1 185 ? 5.160 4.651 -11.025 1.00 81.06 185 GLN A C 1
ATOM 1485 O O . GLN A 1 185 ? 4.616 4.480 -9.931 1.00 81.06 185 GLN A O 1
ATOM 1490 N N . ILE A 1 186 ? 5.530 5.865 -11.450 1.00 83.06 186 ILE A N 1
ATOM 1491 C CA . ILE A 1 186 ? 5.418 7.093 -10.639 1.00 83.06 186 ILE A CA 1
ATOM 1492 C C . ILE A 1 186 ? 3.973 7.331 -10.178 1.00 83.06 186 ILE A C 1
ATOM 1494 O O . ILE A 1 186 ? 3.725 7.630 -9.003 1.00 83.06 186 ILE A O 1
ATOM 1498 N N . ILE A 1 187 ? 3.006 7.188 -11.089 1.00 85.44 187 ILE A N 1
ATOM 1499 C CA . ILE A 1 187 ? 1.588 7.440 -10.806 1.00 85.44 187 ILE A CA 1
ATOM 1500 C C . ILE A 1 187 ? 1.047 6.429 -9.791 1.00 85.44 187 ILE A C 1
ATOM 1502 O O . ILE A 1 187 ? 0.382 6.814 -8.825 1.00 85.44 187 ILE A O 1
ATOM 1506 N N . PHE A 1 188 ? 1.317 5.138 -9.984 1.00 84.00 188 PHE A N 1
ATOM 1507 C CA . PHE A 1 188 ? 0.716 4.097 -9.152 1.00 84.00 188 PHE A CA 1
ATOM 1508 C C . PHE A 1 188 ? 1.437 3.910 -7.812 1.00 84.00 188 PHE A C 1
ATOM 1510 O O . PHE A 1 188 ? 0.775 3.820 -6.775 1.00 84.00 188 PHE A O 1
ATOM 1517 N N . THR A 1 189 ? 2.771 3.895 -7.806 1.00 75.31 189 THR A N 1
ATOM 1518 C CA . THR A 1 189 ? 3.568 3.676 -6.586 1.00 75.31 189 THR A CA 1
ATOM 1519 C C . THR A 1 189 ? 3.669 4.945 -5.742 1.00 75.31 189 THR A C 1
ATOM 1521 O O . THR A 1 189 ? 3.262 4.948 -4.580 1.00 75.31 189 THR A O 1
ATOM 1524 N N . GLY A 1 190 ? 4.155 6.039 -6.334 1.00 70.94 190 GLY A N 1
ATOM 1525 C CA . GLY A 1 190 ? 4.420 7.291 -5.634 1.00 70.94 190 GLY A CA 1
ATOM 1526 C C . GLY A 1 190 ? 3.149 8.080 -5.343 1.00 70.94 190 GLY A C 1
ATOM 1527 O O . GLY A 1 190 ? 2.902 8.476 -4.209 1.00 70.94 190 GLY A O 1
ATOM 1528 N N . ALA A 1 191 ? 2.300 8.301 -6.349 1.00 76.25 191 ALA A N 1
ATOM 1529 C CA . ALA A 1 191 ? 1.146 9.181 -6.168 1.00 76.25 191 ALA A CA 1
ATOM 1530 C C . ALA A 1 191 ? -0.094 8.470 -5.604 1.00 76.25 191 ALA A C 1
ATOM 1532 O O . ALA A 1 191 ? -0.812 9.053 -4.791 1.00 76.25 191 ALA A O 1
ATOM 1533 N N . TYR A 1 192 ? -0.399 7.244 -6.035 1.00 85.12 192 TYR A N 1
ATOM 1534 C CA . TYR A 1 192 ? -1.643 6.579 -5.638 1.00 85.12 192 TYR A CA 1
ATOM 1535 C C . TYR A 1 192 ? -1.512 5.815 -4.317 1.00 85.12 192 TYR A C 1
ATOM 1537 O O . TYR A 1 192 ? -2.251 6.104 -3.373 1.00 85.12 192 TYR A O 1
ATOM 1545 N N . LEU A 1 193 ? -0.594 4.849 -4.239 1.00 82.25 193 LEU A N 1
ATOM 1546 C CA . LEU A 1 193 ? -0.511 3.917 -3.115 1.00 82.25 193 LEU A CA 1
ATOM 1547 C C . LEU A 1 193 ? -0.118 4.609 -1.803 1.00 82.25 193 LEU A C 1
ATOM 1549 O O . LEU A 1 193 ? -0.802 4.446 -0.796 1.00 82.25 193 LEU A O 1
ATOM 1553 N N . GLN A 1 194 ? 0.907 5.462 -1.826 1.00 80.12 194 GLN A N 1
ATOM 1554 C CA . GLN A 1 194 ? 1.350 6.193 -0.632 1.00 80.12 194 GLN A CA 1
ATOM 1555 C C . GLN A 1 194 ? 0.253 7.108 -0.074 1.00 80.12 194 GLN A C 1
ATOM 1557 O O . GLN A 1 194 ? -0.046 7.079 1.121 1.00 80.12 194 GLN A O 1
ATOM 1562 N N . ARG A 1 195 ? -0.442 7.855 -0.945 1.00 84.31 195 ARG A N 1
ATOM 1563 C CA . ARG A 1 195 ? -1.586 8.686 -0.534 1.00 84.31 195 ARG A CA 1
ATOM 1564 C C . ARG A 1 195 ? -2.722 7.870 0.065 1.00 84.31 195 ARG A C 1
ATOM 1566 O O . ARG A 1 195 ? -3.478 8.392 0.882 1.00 84.31 195 ARG A O 1
ATOM 1573 N N . LYS A 1 196 ? -2.900 6.620 -0.367 1.00 85.38 196 LYS A N 1
ATOM 1574 C CA . LYS A 1 196 ? -3.925 5.730 0.182 1.00 85.38 196 LYS A CA 1
ATOM 1575 C C . LYS A 1 196 ? -3.577 5.259 1.584 1.00 85.38 196 LYS A C 1
ATOM 1577 O O . LYS A 1 196 ? -4.470 5.294 2.426 1.00 85.38 196 LYS A O 1
ATOM 1582 N N . THR A 1 197 ? -2.319 4.910 1.841 1.00 85.00 197 THR A N 1
ATOM 1583 C CA . THR A 1 197 ? -1.844 4.569 3.188 1.00 85.00 197 THR A CA 1
ATOM 1584 C C . THR A 1 197 ? -2.021 5.750 4.140 1.00 85.00 197 THR A C 1
ATOM 1586 O O . THR A 1 197 ? -2.707 5.610 5.144 1.00 85.00 197 THR A O 1
ATOM 1589 N N . VAL A 1 198 ? -1.538 6.947 3.780 1.00 87.81 198 VAL A N 1
ATOM 1590 C CA . VAL A 1 198 ? -1.679 8.155 4.622 1.00 87.81 198 VAL A CA 1
ATOM 1591 C C . VAL A 1 198 ? -3.148 8.466 4.927 1.00 87.81 198 VAL A C 1
ATOM 1593 O O . VAL A 1 198 ? -3.504 8.720 6.074 1.00 87.81 198 VAL A O 1
ATOM 1596 N N . LYS A 1 199 ? -4.027 8.406 3.917 1.00 88.44 199 LYS A N 1
ATOM 1597 C CA . LYS A 1 199 ? -5.467 8.653 4.103 1.00 88.44 199 LYS A CA 1
ATOM 1598 C C . LYS A 1 199 ? -6.152 7.605 4.976 1.00 88.44 199 LYS A C 1
ATOM 1600 O O . LYS A 1 199 ? -7.133 7.943 5.628 1.00 88.44 199 LYS A O 1
ATOM 1605 N N . LEU A 1 200 ? -5.701 6.352 4.938 1.00 87.88 200 LEU A N 1
ATOM 1606 C CA . LEU A 1 200 ? -6.229 5.309 5.815 1.00 87.88 200 LEU A CA 1
ATOM 1607 C C . LEU A 1 200 ? -5.804 5.577 7.262 1.00 87.88 200 LEU A C 1
ATOM 1609 O O . LEU A 1 200 ? -6.666 5.616 8.136 1.00 87.88 200 LEU A O 1
ATOM 1613 N N . THR A 1 201 ? -4.519 5.868 7.490 1.00 90.00 201 THR A N 1
ATOM 1614 C CA . THR A 1 201 ? -3.991 6.235 8.812 1.00 90.00 201 THR A CA 1
ATOM 1615 C C . THR A 1 201 ? -4.714 7.446 9.399 1.00 90.00 201 THR A C 1
ATOM 1617 O O . THR A 1 201 ? -5.136 7.393 10.546 1.00 90.00 201 THR A O 1
ATOM 1620 N N . ASP A 1 202 ? -4.932 8.506 8.612 1.00 92.62 202 ASP A N 1
ATOM 1621 C CA . ASP A 1 202 ? -5.688 9.694 9.041 1.00 92.62 202 ASP A CA 1
ATOM 1622 C C . ASP A 1 202 ? -7.113 9.345 9.501 1.00 92.62 202 ASP A C 1
ATOM 1624 O O . ASP A 1 202 ? -7.559 9.781 10.563 1.00 92.62 202 ASP A O 1
ATOM 1628 N N . LEU A 1 203 ? -7.828 8.510 8.737 1.00 92.31 203 LEU A N 1
ATOM 1629 C CA . LEU A 1 203 ? -9.177 8.080 9.111 1.00 92.31 203 LEU A CA 1
ATOM 1630 C C . LEU A 1 203 ? -9.178 7.264 10.407 1.00 92.31 203 LEU A C 1
ATOM 1632 O O . LEU A 1 203 ? -10.068 7.458 11.231 1.00 92.31 203 LEU A O 1
ATOM 1636 N N . GLN A 1 204 ? -8.194 6.386 10.607 1.00 92.56 204 GLN A N 1
ATOM 1637 C CA . GLN A 1 204 ? -8.069 5.618 11.846 1.00 92.56 204 GLN A CA 1
ATOM 1638 C C . GLN A 1 204 ? -7.700 6.498 13.049 1.00 92.56 204 GLN A C 1
ATOM 1640 O O . GLN A 1 2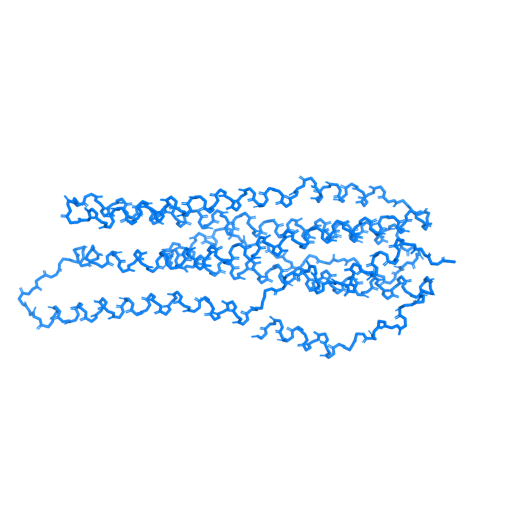04 ? -8.275 6.317 14.119 1.00 92.56 204 GLN A O 1
ATOM 1645 N N . CYS A 1 205 ? -6.809 7.483 12.883 1.00 94.56 205 CYS A N 1
ATOM 1646 C CA . CYS A 1 205 ? -6.501 8.470 13.922 1.00 94.56 205 CYS A CA 1
ATOM 1647 C C . CYS A 1 205 ? -7.774 9.194 14.365 1.00 94.56 205 CYS A C 1
ATOM 1649 O O . CYS A 1 205 ? -8.137 9.146 15.539 1.00 94.56 205 CYS A O 1
ATOM 1651 N N . ARG A 1 206 ? -8.531 9.741 13.410 1.00 95.69 206 ARG A N 1
ATOM 1652 C CA . ARG A 1 206 ? -9.810 10.412 13.683 1.00 95.69 206 ARG A CA 1
ATOM 1653 C C . ARG A 1 206 ? -10.837 9.485 14.330 1.00 95.69 206 ARG A C 1
ATOM 1655 O O . ARG A 1 206 ? -11.616 9.922 15.173 1.00 95.69 206 ARG A O 1
ATOM 1662 N N . PHE A 1 207 ? -10.867 8.211 13.932 1.00 96.69 207 PHE A N 1
ATOM 1663 C CA . PHE A 1 207 ? -11.726 7.214 14.569 1.00 96.69 207 PHE A CA 1
ATOM 1664 C C . PHE A 1 207 ? -11.332 7.015 16.037 1.00 96.69 207 PHE A C 1
ATOM 1666 O O . PHE A 1 207 ? -12.193 7.049 16.911 1.00 96.69 207 PHE A O 1
ATOM 1673 N N . SER A 1 208 ? -10.035 6.856 16.317 1.00 95.62 208 SER A N 1
ATOM 1674 C CA . SER A 1 208 ? -9.523 6.661 17.677 1.00 95.62 208 SER A CA 1
ATOM 1675 C C . SER A 1 208 ? -9.746 7.878 18.580 1.00 95.62 208 SER A C 1
ATOM 1677 O O . SER A 1 208 ? -10.045 7.709 19.760 1.00 95.62 208 SER A O 1
ATOM 1679 N N . GLU A 1 209 ? -9.673 9.093 18.026 1.00 96.31 209 GLU A N 1
ATOM 1680 C CA . GLU A 1 209 ? -10.031 10.339 18.712 1.00 96.31 209 GLU A CA 1
ATOM 1681 C C . GLU A 1 209 ? -11.518 10.355 19.065 1.00 96.31 209 GLU A C 1
ATOM 1683 O O . GLU A 1 209 ? -11.873 10.585 20.217 1.00 96.31 209 GLU A O 1
ATOM 1688 N N . ALA A 1 210 ? -12.392 10.035 18.104 1.00 96.06 210 ALA A N 1
ATOM 1689 C CA . ALA A 1 210 ? -13.831 9.972 18.342 1.00 96.06 210 ALA A CA 1
ATOM 1690 C C . ALA A 1 210 ? -14.203 8.909 19.391 1.00 96.06 210 ALA A C 1
ATOM 1692 O O . ALA A 1 210 ? -15.070 9.153 20.230 1.00 96.06 210 ALA A O 1
ATOM 1693 N N . PHE A 1 211 ? -13.535 7.753 19.371 1.00 94.88 211 PHE A N 1
ATOM 1694 C CA . PHE A 1 211 ? -13.714 6.719 20.387 1.00 94.88 211 PHE A CA 1
ATOM 1695 C C . PHE A 1 211 ? -13.233 7.193 21.764 1.00 94.88 211 PHE A C 1
ATOM 1697 O O . PHE A 1 211 ? -13.953 7.034 22.745 1.00 94.88 211 PHE A O 1
ATOM 1704 N N . HIS A 1 212 ? -12.060 7.829 21.847 1.00 93.50 212 HIS A N 1
ATOM 1705 C CA . HIS A 1 212 ? -11.558 8.395 23.101 1.00 93.50 212 HIS A CA 1
ATOM 1706 C C . HIS A 1 212 ? -12.497 9.468 23.671 1.00 93.50 212 HIS A C 1
ATOM 1708 O O . HIS A 1 212 ? -12.802 9.438 24.859 1.00 93.50 212 HIS A O 1
ATOM 1714 N N . GLU A 1 213 ? -12.989 10.392 22.840 1.00 93.44 213 GLU A N 1
ATOM 1715 C CA . GLU A 1 213 ? -13.952 11.419 23.257 1.00 93.44 213 GLU A CA 1
ATOM 1716 C C . GLU A 1 213 ? -15.231 10.800 23.833 1.00 93.44 213 GLU A C 1
ATOM 1718 O O . GLU A 1 213 ? -15.697 11.234 24.886 1.00 93.44 213 GLU A O 1
ATOM 1723 N N . SER A 1 214 ? -15.771 9.782 23.154 1.00 92.62 214 SER A N 1
ATOM 1724 C CA . SER A 1 214 ? -16.990 9.076 23.562 1.00 92.62 214 SER A CA 1
ATOM 1725 C C . SER A 1 214 ? -16.782 8.307 24.872 1.00 92.62 214 SER A C 1
ATOM 1727 O O . SER A 1 214 ? -17.599 8.382 25.783 1.00 92.62 214 SER A O 1
ATOM 1729 N N . MET A 1 215 ? -15.626 7.657 25.025 1.00 91.00 215 MET A N 1
ATOM 1730 C CA . MET A 1 215 ? -15.331 6.766 26.148 1.00 91.00 215 MET A CA 1
ATOM 1731 C C . MET A 1 215 ? -14.491 7.405 27.261 1.00 91.00 215 MET A C 1
ATOM 1733 O O . MET A 1 215 ? -13.993 6.694 28.134 1.00 91.00 215 MET A O 1
ATOM 1737 N N . LYS A 1 216 ? -14.310 8.731 27.270 1.00 87.00 216 LYS A N 1
ATOM 1738 C CA . LYS A 1 216 ? -13.386 9.422 28.190 1.00 87.00 216 LYS A CA 1
ATOM 1739 C C . LYS A 1 216 ? -13.660 9.132 29.670 1.00 87.00 216 LYS A C 1
ATOM 1741 O O . LYS A 1 216 ? -12.728 9.091 30.468 1.00 87.00 216 LYS A O 1
ATOM 1746 N N . GLY A 1 217 ? -14.929 8.933 30.033 1.00 84.38 217 GLY A N 1
ATOM 1747 C CA . GLY A 1 217 ? -15.328 8.564 31.395 1.00 84.38 217 GLY A CA 1
ATOM 1748 C C . GLY A 1 217 ? -14.941 7.133 31.785 1.00 84.38 217 GLY A C 1
ATOM 1749 O O . GLY A 1 217 ? -14.591 6.893 32.936 1.00 84.38 217 GLY A O 1
ATOM 1750 N N . ASP A 1 218 ? -14.953 6.206 30.825 1.00 82.25 218 ASP A N 1
ATOM 1751 C CA . ASP A 1 218 ? -14.631 4.790 31.037 1.00 82.25 218 ASP A CA 1
ATOM 1752 C C . ASP A 1 218 ? -13.123 4.497 30.883 1.00 82.25 218 ASP A C 1
ATOM 1754 O O . ASP A 1 218 ? -12.597 3.599 31.546 1.00 82.25 218 ASP A O 1
ATOM 1758 N N . PHE A 1 219 ? -12.416 5.252 30.030 1.00 82.56 219 PHE A N 1
ATOM 1759 C CA . PHE A 1 219 ? -10.995 5.056 29.701 1.00 82.56 219 PHE A CA 1
ATOM 1760 C C . PHE A 1 219 ? -10.189 6.374 29.682 1.00 82.56 219 PHE A C 1
ATOM 1762 O O . PHE A 1 219 ? -9.654 6.762 28.639 1.00 82.56 219 PHE A O 1
ATOM 1769 N N . PRO A 1 220 ? -10.043 7.068 30.824 1.00 72.69 220 PRO A N 1
ATOM 1770 C CA . PRO A 1 220 ? -9.410 8.389 30.871 1.00 72.69 220 PRO A CA 1
ATOM 1771 C C . PRO A 1 220 ? -7.914 8.388 30.513 1.00 72.69 220 PRO A C 1
ATOM 1773 O O . PRO A 1 220 ? -7.397 9.409 30.075 1.00 72.69 220 PRO A O 1
ATOM 1776 N N . GLU A 1 221 ? -7.219 7.260 30.688 1.00 78.62 221 GLU A N 1
ATOM 1777 C CA . GLU A 1 221 ? -5.772 7.126 30.441 1.00 78.62 221 GLU A CA 1
ATOM 1778 C C . GLU A 1 221 ? -5.424 6.706 29.001 1.00 78.62 221 GLU A C 1
ATOM 1780 O O . GLU A 1 221 ? -4.248 6.582 28.657 1.00 78.62 221 GLU A O 1
ATOM 1785 N N . MET A 1 222 ? -6.419 6.414 28.158 1.00 81.25 222 MET A N 1
ATOM 1786 C CA . MET A 1 222 ? -6.160 5.909 26.812 1.00 81.25 222 MET A CA 1
ATOM 1787 C C . MET A 1 222 ? -5.891 7.059 25.845 1.00 81.25 222 MET A C 1
ATOM 1789 O O . MET A 1 222 ? -6.788 7.833 25.550 1.00 81.25 222 MET A O 1
ATOM 1793 N N . GLU A 1 223 ? -4.699 7.115 25.267 1.00 88.00 223 GLU A N 1
ATOM 1794 C CA . GLU A 1 223 ? -4.374 8.095 24.229 1.00 88.00 223 GLU A CA 1
ATOM 1795 C C . GLU A 1 223 ? -4.888 7.656 22.842 1.00 88.00 223 GLU A C 1
ATOM 1797 O O . GLU A 1 223 ? -4.827 6.464 22.512 1.00 88.00 223 GLU A O 1
ATOM 1802 N N . PRO A 1 224 ? -5.358 8.591 21.995 1.00 91.25 224 PRO A N 1
ATOM 1803 C CA . PRO A 1 224 ? -5.699 8.292 20.609 1.00 91.25 224 PRO A CA 1
ATOM 1804 C C . PRO A 1 224 ? -4.453 7.952 19.775 1.00 91.25 224 PRO A C 1
ATOM 1806 O O . PRO A 1 224 ? -3.314 8.301 20.104 1.00 91.25 224 PRO A O 1
ATOM 1809 N N . MET A 1 225 ? -4.674 7.269 18.653 1.00 92.50 225 MET A N 1
ATOM 1810 C CA . MET A 1 225 ? -3.629 6.917 17.698 1.00 92.50 225 MET A CA 1
ATOM 1811 C C . MET A 1 225 ? -3.043 8.174 17.043 1.00 92.50 225 MET A C 1
ATOM 1813 O O . MET A 1 225 ? -3.770 9.078 16.636 1.00 92.50 225 MET A O 1
ATOM 1817 N N . ARG A 1 226 ? -1.718 8.207 16.870 1.00 88.81 226 ARG A N 1
ATOM 1818 C CA . ARG A 1 226 ? -1.003 9.334 16.253 1.00 88.81 226 ARG A CA 1
ATOM 1819 C C . ARG A 1 226 ? -0.660 9.055 14.794 1.00 88.81 226 ARG A C 1
ATOM 1821 O O . ARG A 1 226 ? -0.328 7.931 14.424 1.00 88.81 226 ARG A O 1
ATOM 1828 N N . LEU A 1 227 ? -0.693 10.101 13.972 1.00 87.38 227 LEU A N 1
ATOM 1829 C CA . LEU A 1 227 ? -0.293 10.022 12.570 1.00 87.38 227 LEU A CA 1
ATOM 1830 C C . LEU A 1 227 ? 1.241 10.002 12.461 1.00 87.38 227 LEU A C 1
ATOM 1832 O O . LEU A 1 227 ? 1.889 11.043 12.553 1.00 87.38 227 LEU A O 1
ATOM 1836 N N . GLU A 1 228 ? 1.822 8.818 12.264 1.00 85.12 228 GLU A N 1
ATOM 1837 C CA . GLU A 1 228 ? 3.279 8.650 12.088 1.00 85.12 228 GLU A CA 1
ATOM 1838 C C . GLU A 1 228 ? 3.708 8.538 10.615 1.00 85.12 228 GLU A C 1
ATOM 1840 O O . GLU A 1 228 ? 4.846 8.862 10.272 1.00 85.12 228 GLU A O 1
ATOM 1845 N N . VAL A 1 229 ? 2.786 8.127 9.741 1.00 82.56 229 VAL A N 1
ATOM 1846 C CA . VAL A 1 229 ? 3.004 7.942 8.297 1.00 82.56 229 VAL A CA 1
ATOM 1847 C C . VAL A 1 229 ? 3.020 9.296 7.591 1.00 82.56 229 VAL A C 1
ATOM 1849 O O . VAL A 1 229 ? 2.095 10.096 7.757 1.00 82.56 229 VAL A O 1
ATOM 1852 N N . LYS A 1 230 ? 4.044 9.555 6.770 1.00 80.38 230 LYS A N 1
ATOM 1853 C CA . LYS A 1 230 ? 4.216 10.839 6.066 1.00 80.38 230 LYS A CA 1
ATOM 1854 C C . LYS A 1 230 ? 3.994 10.698 4.565 1.00 80.38 230 LYS A C 1
ATOM 1856 O O . LYS A 1 230 ? 4.413 9.728 3.942 1.00 80.38 230 LYS A O 1
ATOM 1861 N N . GLU A 1 231 ? 3.376 11.712 3.958 1.00 77.12 231 GLU A N 1
ATOM 1862 C CA . GLU A 1 231 ? 3.292 11.791 2.498 1.00 77.12 231 GLU A CA 1
ATOM 1863 C C . GLU A 1 231 ? 4.664 12.171 1.922 1.00 77.12 231 GLU A C 1
ATOM 1865 O O . GLU A 1 231 ? 5.243 13.203 2.276 1.00 77.12 231 GLU A O 1
ATOM 1870 N N . ILE A 1 232 ? 5.182 11.353 1.004 1.00 74.38 232 ILE A N 1
ATOM 1871 C CA . ILE A 1 232 ? 6.322 11.748 0.179 1.00 74.38 232 ILE A CA 1
ATOM 1872 C C . ILE A 1 232 ? 5.848 12.774 -0.842 1.00 74.38 232 ILE A C 1
ATOM 1874 O O . ILE A 1 232 ? 4.843 12.598 -1.534 1.00 74.38 232 ILE A O 1
ATOM 1878 N N . LYS A 1 233 ? 6.631 13.841 -1.006 1.00 81.38 233 LYS A N 1
ATOM 1879 C CA . LYS A 1 233 ? 6.406 14.777 -2.103 1.00 81.38 233 LYS A CA 1
ATOM 1880 C C . LYS A 1 233 ? 6.699 14.073 -3.427 1.00 81.38 233 LYS A C 1
ATOM 1882 O O . LYS A 1 233 ? 7.849 13.740 -3.703 1.00 81.38 233 LYS A O 1
ATOM 1887 N N . VAL A 1 234 ? 5.675 13.937 -4.270 1.00 80.25 234 VAL A N 1
ATOM 1888 C CA . VAL A 1 234 ? 5.747 13.313 -5.608 1.00 80.25 234 VAL A CA 1
ATOM 1889 C C . VAL A 1 234 ? 6.892 13.877 -6.462 1.00 80.25 234 VAL A C 1
ATOM 1891 O O . VAL A 1 234 ? 7.457 13.163 -7.281 1.00 80.25 234 VAL A O 1
ATOM 1894 N N . ILE A 1 235 ? 7.298 15.132 -6.246 1.00 83.69 235 ILE A N 1
ATOM 1895 C CA . ILE A 1 235 ? 8.443 15.722 -6.948 1.00 83.69 235 ILE A CA 1
ATOM 1896 C C . ILE A 1 235 ? 9.759 14.970 -6.697 1.00 83.69 235 ILE A C 1
ATOM 1898 O O . ILE A 1 235 ? 10.539 14.800 -7.627 1.00 83.69 235 ILE A O 1
ATOM 1902 N N . TYR A 1 236 ? 9.995 14.465 -5.481 1.00 83.25 236 TYR A N 1
ATOM 1903 C CA . TYR A 1 236 ? 11.193 13.678 -5.179 1.00 83.25 236 TYR A CA 1
ATOM 1904 C C . TYR A 1 236 ? 11.156 12.334 -5.907 1.00 83.25 236 TYR A C 1
ATOM 1906 O O . TYR A 1 236 ? 12.161 11.923 -6.474 1.00 83.25 236 TYR A O 1
ATOM 1914 N N . THR A 1 237 ? 9.982 11.701 -5.972 1.00 80.69 237 THR A N 1
ATOM 1915 C CA . THR A 1 237 ? 9.736 10.499 -6.781 1.00 80.69 237 THR A CA 1
ATOM 1916 C C . THR A 1 237 ? 10.051 10.752 -8.253 1.00 80.69 237 THR A C 1
ATOM 1918 O O . THR A 1 237 ? 10.796 9.986 -8.852 1.00 80.69 237 THR A O 1
ATOM 1921 N N . ILE A 1 238 ? 9.555 11.848 -8.832 1.00 83.69 238 ILE A N 1
ATOM 1922 C CA . ILE A 1 238 ? 9.813 12.195 -10.238 1.00 83.69 238 ILE A CA 1
ATOM 1923 C C . ILE A 1 238 ? 11.313 12.381 -10.490 1.00 83.69 238 ILE A C 1
ATOM 1925 O O . ILE A 1 238 ? 11.857 11.755 -11.394 1.00 83.69 238 ILE A O 1
ATOM 1929 N N . ILE A 1 239 ? 11.990 13.197 -9.674 1.00 85.19 239 ILE A N 1
ATOM 1930 C CA . ILE A 1 239 ? 13.424 13.478 -9.837 1.00 85.19 239 ILE A CA 1
ATOM 1931 C C . ILE A 1 239 ? 14.243 12.186 -9.745 1.00 85.19 239 ILE A C 1
ATOM 1933 O O . ILE A 1 239 ? 15.096 11.943 -10.594 1.00 85.19 239 ILE A O 1
ATOM 1937 N N . LEU A 1 240 ? 13.969 11.339 -8.750 1.00 82.75 240 LEU A N 1
ATOM 1938 C CA . LEU A 1 240 ? 14.729 10.107 -8.537 1.00 82.75 240 LEU A CA 1
ATOM 1939 C C . LEU A 1 240 ? 14.497 9.084 -9.653 1.00 82.75 240 LEU A C 1
ATOM 1941 O O . LEU A 1 240 ? 15.457 8.454 -10.085 1.00 82.75 240 LEU A O 1
ATOM 1945 N N . ASN A 1 241 ? 13.277 8.962 -10.185 1.00 80.81 241 ASN A N 1
ATOM 1946 C CA . ASN A 1 241 ? 13.025 8.101 -11.347 1.00 80.81 241 ASN A CA 1
ATOM 1947 C C . ASN A 1 241 ? 13.726 8.619 -12.605 1.00 80.81 241 ASN A C 1
ATOM 1949 O O . ASN A 1 241 ? 14.303 7.823 -13.329 1.00 80.81 241 ASN A O 1
ATOM 1953 N N . ILE A 1 242 ? 13.750 9.933 -12.850 1.00 81.50 242 ILE A N 1
ATOM 1954 C CA . ILE A 1 242 ? 14.470 10.493 -14.006 1.00 81.50 242 ILE A CA 1
ATOM 1955 C C . ILE A 1 242 ? 15.975 10.218 -13.890 1.00 81.50 242 ILE A C 1
ATOM 1957 O O . ILE A 1 242 ? 16.582 9.719 -14.832 1.00 81.50 242 ILE A O 1
ATOM 1961 N N . VAL A 1 243 ? 16.575 10.502 -12.728 1.00 80.31 243 VAL A N 1
ATOM 1962 C CA . VAL A 1 243 ? 18.023 10.330 -12.502 1.00 80.31 243 VAL A CA 1
ATOM 1963 C C . VAL A 1 243 ? 18.455 8.863 -12.594 1.00 80.31 243 VAL A C 1
ATOM 1965 O O . VAL A 1 243 ? 19.578 8.577 -12.992 1.00 80.31 243 VAL A O 1
ATOM 1968 N N . THR A 1 244 ? 17.570 7.930 -12.249 1.00 75.69 244 THR A N 1
ATOM 1969 C CA . THR A 1 244 ? 17.837 6.482 -12.299 1.00 75.69 244 THR A CA 1
ATOM 1970 C C . THR A 1 244 ? 17.279 5.802 -13.543 1.00 75.69 244 THR A C 1
ATOM 1972 O O . THR A 1 244 ? 17.277 4.574 -13.611 1.00 75.69 244 THR A O 1
ATOM 1975 N N . LEU A 1 245 ? 16.779 6.585 -14.505 1.00 75.31 245 LEU A N 1
ATOM 1976 C CA . LEU A 1 245 ? 16.109 6.093 -15.708 1.00 75.31 245 LEU A CA 1
ATOM 1977 C C . LEU A 1 245 ? 14.962 5.111 -15.417 1.00 75.31 245 LEU A C 1
ATOM 1979 O O . LEU A 1 245 ? 14.666 4.270 -16.244 1.00 75.31 245 LEU A O 1
ATOM 1983 N N . GLY A 1 246 ? 14.307 5.208 -14.259 1.00 73.06 246 GLY A N 1
ATOM 1984 C CA . GLY A 1 246 ? 13.193 4.347 -13.856 1.00 73.06 246 GLY A CA 1
ATOM 1985 C C . GLY A 1 246 ? 13.541 3.277 -12.830 1.00 73.06 246 GLY A C 1
ATOM 1986 O O . GLY A 1 246 ? 12.661 2.883 -12.080 1.00 73.06 246 GLY A O 1
ATOM 1987 N N . ILE A 1 247 ? 14.819 2.901 -12.693 1.00 73.69 247 ILE A N 1
ATOM 1988 C CA . ILE A 1 247 ? 15.265 1.779 -11.837 1.00 73.69 247 ILE A CA 1
ATOM 1989 C C . ILE A 1 247 ? 14.956 2.009 -10.340 1.00 73.69 247 ILE A C 1
ATOM 1991 O O . ILE A 1 247 ? 14.943 1.089 -9.517 1.00 73.69 247 ILE A O 1
ATOM 1995 N N . PHE A 1 248 ? 14.672 3.255 -9.954 1.00 77.50 248 PHE A N 1
ATOM 1996 C CA . PHE A 1 248 ? 14.249 3.618 -8.603 1.00 77.50 248 PHE A CA 1
ATOM 1997 C C . PHE A 1 248 ? 12.793 3.239 -8.270 1.00 77.50 248 PHE A C 1
ATOM 1999 O O . PHE A 1 248 ? 12.374 3.378 -7.116 1.00 77.50 248 PHE A O 1
ATOM 2006 N N . GLY A 1 249 ? 12.013 2.721 -9.221 1.00 78.25 249 GLY A N 1
ATOM 2007 C CA . GLY A 1 249 ? 10.629 2.303 -9.005 1.00 78.25 249 GLY A CA 1
ATOM 2008 C C . GLY A 1 249 ? 10.466 1.282 -7.878 1.00 78.25 249 GLY A C 1
ATOM 2009 O O . GLY A 1 249 ? 9.575 1.409 -7.028 1.00 78.25 249 GLY A O 1
ATOM 2010 N N . LEU A 1 250 ? 11.384 0.317 -7.781 1.00 80.81 250 LEU A N 1
ATOM 2011 C CA . LEU A 1 250 ? 11.410 -0.652 -6.678 1.00 80.81 250 LEU A CA 1
ATOM 2012 C C . LEU A 1 250 ? 11.606 -0.002 -5.307 1.00 80.81 250 LEU A C 1
ATOM 2014 O O . LEU A 1 250 ? 11.030 -0.459 -4.318 1.00 80.81 250 LEU A O 1
ATOM 2018 N N . PHE A 1 251 ? 12.377 1.083 -5.226 1.00 81.69 251 PHE A N 1
ATOM 2019 C CA . PHE A 1 251 ? 12.561 1.806 -3.970 1.00 81.69 251 PHE A CA 1
ATOM 2020 C C . PHE A 1 251 ? 11.267 2.494 -3.516 1.00 81.69 251 PHE A C 1
ATOM 2022 O O . PHE A 1 251 ? 10.976 2.555 -2.322 1.00 81.69 251 PHE A O 1
ATOM 2029 N N . HIS A 1 252 ? 10.424 2.952 -4.443 1.00 81.06 252 HIS A N 1
ATOM 2030 C CA . HIS A 1 252 ? 9.103 3.467 -4.074 1.00 81.06 252 HIS A CA 1
ATOM 2031 C C . HIS A 1 252 ? 8.188 2.392 -3.498 1.00 81.06 252 HIS A C 1
ATOM 2033 O O . HIS A 1 252 ? 7.453 2.663 -2.545 1.00 81.06 252 HIS A O 1
ATOM 2039 N N . LEU A 1 253 ? 8.262 1.174 -4.034 1.00 82.06 253 LEU A N 1
ATOM 2040 C CA . LEU A 1 253 ? 7.539 0.024 -3.498 1.00 82.06 253 LEU A CA 1
ATOM 2041 C C . LEU A 1 253 ? 8.057 -0.364 -2.109 1.00 82.06 253 LEU A C 1
ATOM 2043 O O . LEU A 1 253 ? 7.247 -0.565 -1.206 1.00 82.06 253 LEU A O 1
ATOM 2047 N N . PHE A 1 254 ? 9.379 -0.375 -1.902 1.00 83.44 254 PHE A N 1
ATOM 2048 C CA . PHE A 1 254 ? 9.986 -0.533 -0.573 1.00 83.44 254 PHE A CA 1
ATOM 2049 C C . PHE A 1 254 ? 9.443 0.481 0.420 1.00 83.44 254 PHE A C 1
ATOM 2051 O O . PHE A 1 254 ? 9.011 0.125 1.515 1.00 83.44 254 PHE A O 1
ATOM 2058 N N . TRP A 1 255 ? 9.439 1.753 0.025 1.00 83.00 255 TRP A N 1
ATOM 2059 C CA . TRP A 1 255 ? 8.958 2.813 0.890 1.00 83.00 255 TRP A CA 1
ATOM 2060 C C . TRP A 1 255 ? 7.483 2.618 1.236 1.00 83.00 255 TRP A C 1
ATOM 2062 O O . TRP A 1 255 ? 7.104 2.717 2.398 1.00 83.00 255 TRP A O 1
ATOM 2072 N N . ALA A 1 256 ? 6.647 2.282 0.250 1.00 83.56 256 ALA A N 1
ATOM 2073 C CA . ALA A 1 256 ? 5.232 2.008 0.480 1.00 83.56 256 ALA A CA 1
ATOM 2074 C C . ALA A 1 256 ? 5.012 0.838 1.459 1.00 83.56 256 ALA A C 1
ATOM 2076 O O . ALA A 1 256 ? 4.125 0.920 2.309 1.00 83.56 256 ALA A O 1
ATOM 2077 N N . VAL A 1 257 ? 5.836 -0.215 1.386 1.00 84.25 257 VAL A N 1
ATOM 2078 C CA . VAL A 1 257 ? 5.827 -1.321 2.361 1.00 84.25 257 VAL A CA 1
ATOM 2079 C C . VAL A 1 257 ? 6.239 -0.841 3.745 1.00 84.25 257 VAL A C 1
ATOM 2081 O O . VAL A 1 257 ? 5.578 -1.174 4.724 1.00 84.25 257 VAL A O 1
ATOM 2084 N N . SER A 1 258 ? 7.317 -0.061 3.835 1.00 83.69 258 SER A N 1
ATOM 2085 C CA . SER A 1 258 ? 7.814 0.482 5.101 1.00 83.69 258 SER A CA 1
ATOM 2086 C C . SER A 1 258 ? 6.744 1.322 5.805 1.00 83.69 258 SER A C 1
ATOM 2088 O O . SER A 1 258 ? 6.476 1.117 6.986 1.00 83.69 258 SER A O 1
ATOM 2090 N N . GLU A 1 259 ? 6.058 2.195 5.064 1.00 85.12 259 GLU A N 1
ATOM 2091 C CA . GLU A 1 259 ? 4.954 3.018 5.573 1.00 85.12 259 GLU A CA 1
ATOM 2092 C C . GLU A 1 259 ? 3.741 2.180 5.999 1.00 85.12 259 GLU A C 1
ATOM 2094 O O . GLU A 1 259 ? 3.144 2.446 7.041 1.00 85.12 259 GLU A O 1
ATOM 2099 N N . LEU A 1 260 ? 3.381 1.141 5.235 1.00 85.12 260 LEU A N 1
ATOM 2100 C CA . LEU A 1 260 ? 2.300 0.228 5.618 1.00 85.12 260 LEU A CA 1
ATOM 2101 C C . LEU A 1 260 ? 2.652 -0.556 6.893 1.00 85.12 260 LEU A C 1
ATOM 2103 O O . LEU A 1 260 ? 1.820 -0.695 7.786 1.00 85.12 260 LEU A O 1
ATOM 2107 N N . ASN A 1 261 ? 3.890 -1.032 7.015 1.00 84.81 261 ASN A N 1
ATOM 2108 C CA . ASN A 1 261 ? 4.366 -1.713 8.217 1.00 84.81 261 ASN A CA 1
ATOM 2109 C C . ASN A 1 261 ? 4.401 -0.764 9.427 1.00 84.81 261 ASN A C 1
ATOM 2111 O O . ASN A 1 261 ? 4.050 -1.176 10.535 1.00 84.81 261 ASN A O 1
ATOM 2115 N N . LEU A 1 262 ? 4.799 0.498 9.226 1.00 85.69 262 LEU A N 1
ATOM 2116 C CA . LEU A 1 262 ? 4.759 1.528 10.264 1.00 85.69 262 LEU A CA 1
ATOM 2117 C C . LEU A 1 262 ? 3.321 1.765 10.731 1.00 85.69 262 LEU A C 1
ATOM 2119 O O . LEU A 1 262 ? 3.060 1.666 11.923 1.00 85.69 262 LEU A O 1
ATOM 2123 N N . HIS A 1 263 ? 2.386 1.963 9.801 1.00 88.06 263 HIS A N 1
ATOM 2124 C CA . HIS A 1 263 ? 0.956 2.087 10.087 1.00 88.06 263 HIS A CA 1
ATOM 2125 C C . HIS A 1 263 ? 0.419 0.926 10.939 1.00 88.06 263 HIS A C 1
ATOM 2127 O O . HIS A 1 263 ? -0.118 1.145 12.026 1.00 88.06 263 HIS A O 1
ATOM 2133 N N . ILE A 1 264 ? 0.637 -0.311 10.478 1.00 86.38 264 ILE A N 1
ATOM 2134 C CA . ILE A 1 264 ? 0.225 -1.543 11.163 1.00 86.38 264 ILE A CA 1
ATOM 2135 C C . ILE A 1 264 ? 0.776 -1.559 12.594 1.00 86.38 264 ILE A C 1
ATOM 2137 O O . ILE A 1 264 ? 0.046 -1.880 13.535 1.00 86.38 264 ILE A O 1
ATOM 2141 N N . ARG A 1 265 ? 2.045 -1.178 12.777 1.00 83.75 265 ARG A N 1
ATOM 2142 C CA . ARG A 1 265 ? 2.690 -1.103 14.091 1.00 83.75 265 ARG A CA 1
ATOM 2143 C C . ARG A 1 265 ? 2.050 -0.043 14.987 1.00 83.75 265 ARG A C 1
ATOM 2145 O O . ARG A 1 265 ? 1.761 -0.351 16.142 1.00 83.75 265 ARG A O 1
ATOM 2152 N N . THR A 1 266 ? 1.844 1.176 14.496 1.00 86.81 266 THR A N 1
ATOM 2153 C CA . THR A 1 266 ? 1.241 2.268 15.275 1.00 86.81 266 THR A CA 1
ATOM 2154 C C . THR A 1 266 ? -0.165 1.880 15.738 1.00 86.81 266 THR A C 1
ATOM 2156 O O . THR A 1 266 ? -0.488 2.016 16.919 1.00 86.81 266 THR A O 1
ATOM 2159 N N . GLN A 1 267 ? -0.963 1.283 14.849 1.00 89.88 267 GLN A N 1
ATOM 2160 C CA . GLN A 1 267 ? -2.280 0.752 15.194 1.00 89.88 267 GLN A CA 1
ATOM 2161 C C . GLN A 1 267 ? -2.192 -0.376 16.227 1.00 89.88 267 GLN A C 1
ATOM 2163 O O . GLN A 1 267 ? -2.990 -0.426 17.159 1.00 89.88 267 GLN A O 1
ATOM 2168 N N . TRP A 1 268 ? -1.217 -1.280 16.106 1.00 86.56 268 TRP A N 1
ATOM 2169 C CA . TRP A 1 268 ? -1.058 -2.377 17.062 1.00 86.56 268 TRP A CA 1
ATOM 2170 C C . TRP A 1 268 ? -0.779 -1.886 18.483 1.00 86.56 268 TRP A C 1
ATOM 2172 O O . TRP A 1 268 ? -1.348 -2.409 19.440 1.00 86.56 268 TRP A O 1
ATOM 2182 N N . MET A 1 269 ? 0.058 -0.858 18.625 1.00 85.50 269 MET A N 1
ATOM 2183 C CA . MET A 1 269 ? 0.344 -0.252 19.927 1.00 85.50 269 MET A CA 1
ATOM 2184 C C . MET A 1 269 ? -0.917 0.330 20.571 1.00 85.50 269 MET A C 1
ATOM 2186 O O . MET A 1 269 ? -1.153 0.109 21.759 1.00 85.50 269 MET A O 1
ATOM 2190 N N . TYR A 1 270 ? -1.742 1.020 19.779 1.00 90.12 270 TYR A N 1
ATOM 2191 C CA . TYR A 1 270 ? -3.030 1.544 20.228 1.00 90.12 270 TYR A CA 1
ATOM 2192 C C . TYR A 1 270 ? -3.991 0.419 20.648 1.00 90.12 270 TYR A C 1
ATOM 2194 O O . TYR A 1 270 ? -4.523 0.432 21.757 1.00 90.12 270 TYR A O 1
ATOM 2202 N N . GLU A 1 271 ? -4.156 -0.606 19.811 1.00 87.19 271 GLU A N 1
ATOM 2203 C CA . GLU A 1 271 ? -5.040 -1.740 20.100 1.00 87.19 271 GLU A CA 1
ATOM 2204 C C . GLU A 1 271 ? -4.631 -2.488 21.371 1.00 87.19 271 GLU A C 1
ATOM 2206 O O . GLU A 1 271 ? -5.486 -2.848 22.172 1.00 87.19 271 GLU A O 1
ATOM 2211 N N . LEU A 1 272 ? -3.330 -2.693 21.599 1.00 84.06 272 LEU A N 1
ATOM 2212 C CA . LEU A 1 272 ? -2.834 -3.322 22.824 1.00 84.06 272 LEU A CA 1
ATOM 2213 C C . LEU A 1 272 ? -3.159 -2.496 24.073 1.00 84.06 272 LEU A C 1
ATOM 2215 O O . LEU A 1 272 ? -3.494 -3.071 25.111 1.00 84.06 272 LEU A O 1
ATOM 2219 N N . ALA A 1 273 ? -3.066 -1.167 23.990 1.00 84.69 273 ALA A N 1
ATOM 2220 C CA . ALA A 1 273 ? -3.470 -0.290 25.084 1.00 84.69 273 ALA A CA 1
ATOM 2221 C C . ALA A 1 273 ? -4.977 -0.417 25.359 1.00 84.69 273 ALA A C 1
ATOM 2223 O O . ALA A 1 273 ? -5.381 -0.574 26.513 1.00 84.69 273 ALA A O 1
ATOM 2224 N N . LEU A 1 274 ? -5.791 -0.457 24.302 1.00 86.56 274 LEU A N 1
ATOM 2225 C CA . LEU A 1 274 ? -7.241 -0.588 24.401 1.00 86.56 274 LEU A CA 1
ATOM 2226 C C . LEU A 1 274 ? -7.683 -1.951 24.955 1.00 86.56 274 LEU A C 1
ATOM 2228 O O . LEU A 1 274 ? -8.529 -2.001 25.842 1.00 86.56 274 LEU A O 1
ATOM 2232 N N . VAL A 1 275 ? -7.063 -3.054 24.523 1.00 83.75 275 VAL A N 1
ATOM 2233 C CA . VAL A 1 275 ? -7.308 -4.403 25.072 1.00 83.75 275 VAL A CA 1
ATOM 2234 C C . VAL A 1 275 ? -7.098 -4.429 26.586 1.00 83.75 275 VAL A C 1
ATOM 2236 O O . VAL A 1 275 ? -7.906 -5.001 27.317 1.00 83.75 275 VAL A O 1
ATOM 2239 N N . ARG A 1 276 ? -6.031 -3.790 27.081 1.00 77.69 276 ARG A N 1
ATOM 2240 C CA . ARG A 1 276 ? -5.766 -3.705 28.525 1.00 77.69 276 ARG A CA 1
ATOM 2241 C C . ARG A 1 276 ? -6.816 -2.867 29.243 1.00 77.69 276 ARG A C 1
ATOM 2243 O O . ARG A 1 276 ? -7.221 -3.234 30.341 1.00 77.69 276 ARG A O 1
ATOM 2250 N N . ALA A 1 277 ? -7.230 -1.753 28.646 1.00 80.00 277 ALA A N 1
ATOM 2251 C CA . ALA A 1 277 ? -8.227 -0.863 29.226 1.00 80.00 277 ALA A CA 1
ATOM 2252 C C . ALA A 1 277 ? -9.595 -1.560 29.336 1.00 80.00 277 ALA A C 1
ATOM 2254 O O . ALA A 1 277 ? -10.149 -1.658 30.430 1.00 80.00 277 ALA A O 1
ATOM 2255 N N . VAL A 1 278 ? -10.084 -2.144 28.236 1.00 78.06 278 VAL A N 1
ATOM 2256 C CA . VAL A 1 278 ? -11.336 -2.920 28.193 1.00 78.06 278 VAL A CA 1
ATOM 2257 C C . VAL A 1 278 ? -11.264 -4.108 29.148 1.00 78.06 278 VAL A C 1
ATOM 2259 O O . VAL A 1 278 ? -12.169 -4.326 29.949 1.00 78.06 278 VAL A O 1
ATOM 2262 N N . GLY A 1 279 ? -10.155 -4.848 29.129 1.00 70.81 279 GLY A N 1
ATOM 2263 C CA . GLY A 1 279 ? -9.997 -6.035 29.954 1.00 70.81 279 GLY A CA 1
ATOM 2264 C C . GLY A 1 279 ? -9.978 -5.774 31.462 1.00 70.81 279 GLY A C 1
ATOM 2265 O O . GLY A 1 279 ? -10.488 -6.597 32.221 1.00 70.81 279 GLY A O 1
ATOM 2266 N N . LYS A 1 280 ? -9.458 -4.619 31.904 1.00 71.44 280 LYS A N 1
ATOM 2267 C CA . LYS A 1 280 ? -9.559 -4.178 33.306 1.00 71.44 280 LYS A CA 1
ATOM 2268 C C . LYS A 1 280 ? -11.007 -3.882 33.716 1.00 71.44 280 LYS A C 1
ATOM 2270 O O . LYS A 1 280 ? -11.380 -4.195 34.844 1.00 71.44 280 LYS A O 1
ATOM 2275 N N . ASN A 1 281 ? -11.807 -3.309 32.816 1.00 70.38 281 ASN A N 1
ATOM 2276 C CA . ASN A 1 281 ? -13.174 -2.873 33.114 1.00 70.38 281 ASN A CA 1
ATOM 2277 C C . ASN A 1 281 ? -14.210 -4.006 33.029 1.00 70.38 281 ASN A C 1
ATOM 2279 O O . ASN A 1 281 ? -15.121 -4.058 33.851 1.00 70.38 281 ASN A O 1
ATOM 2283 N N . GLU A 1 282 ? -14.062 -4.939 32.088 1.00 65.94 282 GLU A N 1
ATOM 2284 C CA . GLU A 1 282 ? -15.101 -5.935 31.776 1.00 65.94 282 GLU A CA 1
ATOM 2285 C C . GLU A 1 282 ? -14.932 -7.286 32.509 1.00 65.94 282 GLU A C 1
ATOM 2287 O O . GLU A 1 282 ? -15.747 -8.190 32.335 1.00 65.94 282 GLU A O 1
ATOM 2292 N N . LYS A 1 283 ? -13.894 -7.455 33.353 1.00 58.28 283 LYS A N 1
ATOM 2293 C CA . LYS A 1 283 ? -13.558 -8.732 34.039 1.00 58.28 283 LYS A CA 1
ATOM 2294 C C . LYS A 1 283 ? -13.678 -9.953 33.105 1.00 58.28 283 LYS A C 1
ATOM 2296 O O . LYS A 1 283 ? -14.168 -11.013 33.501 1.00 58.28 283 LYS A O 1
ATOM 2301 N N . VAL A 1 284 ? -13.272 -9.790 31.844 1.00 54.16 284 VAL A N 1
ATOM 2302 C CA . VAL A 1 284 ? -13.477 -10.801 30.801 1.00 54.16 284 VAL A CA 1
ATOM 2303 C C . VAL A 1 284 ? -12.613 -12.020 31.107 1.00 54.16 284 VAL A C 1
ATOM 2305 O O . VAL A 1 284 ? -11.388 -11.911 31.232 1.00 54.16 284 VAL A O 1
ATOM 2308 N N . ALA A 1 285 ? -13.248 -13.191 31.191 1.00 43.72 285 ALA A N 1
ATOM 2309 C CA . ALA A 1 285 ? -12.609 -14.490 31.379 1.00 43.72 285 ALA A CA 1
ATOM 2310 C C . ALA A 1 285 ? -11.790 -14.881 30.129 1.00 43.72 285 ALA A C 1
ATOM 2312 O O . ALA A 1 285 ? -12.178 -15.726 29.332 1.00 43.72 285 ALA A O 1
ATOM 2313 N N . GLY A 1 286 ? -10.653 -14.219 29.926 1.00 42.72 286 GLY A N 1
ATOM 2314 C CA . GLY A 1 286 ? -9.795 -14.391 28.752 1.00 42.72 286 GLY A CA 1
ATOM 2315 C C . GLY A 1 286 ? -8.632 -13.402 28.695 1.00 42.72 286 GLY A C 1
ATOM 2316 O O . GLY A 1 286 ? -7.576 -13.732 28.159 1.00 42.72 286 GLY A O 1
ATOM 2317 N N . VAL A 1 287 ? -8.772 -12.232 29.327 1.00 44.50 287 VAL A N 1
ATOM 2318 C CA . VAL A 1 287 ? -7.722 -11.199 29.370 1.00 44.50 287 VAL A CA 1
ATOM 2319 C C . VAL A 1 287 ? -6.555 -11.609 30.273 1.00 44.50 287 VAL A C 1
ATOM 2321 O O . VAL A 1 287 ? -5.413 -11.308 29.947 1.00 44.50 287 VAL A O 1
ATOM 2324 N N . GLU A 1 288 ? -6.795 -12.397 31.328 1.00 43.06 288 GLU A N 1
ATOM 2325 C CA . GLU A 1 288 ? -5.725 -12.991 32.156 1.00 43.06 288 GLU A CA 1
ATOM 2326 C C . GLU A 1 288 ? -4.807 -13.950 31.372 1.00 43.06 288 GLU A C 1
ATOM 2328 O O . GLU A 1 288 ? -3.705 -14.261 31.820 1.00 43.06 288 GLU A O 1
ATOM 2333 N N . LYS A 1 289 ? -5.232 -14.405 30.182 1.00 41.56 289 LYS A N 1
ATOM 2334 C CA . LYS A 1 289 ? -4.424 -15.233 29.275 1.00 41.56 289 LYS A CA 1
ATOM 2335 C C . LYS A 1 289 ? -3.739 -14.437 28.167 1.00 41.56 289 LYS A C 1
ATOM 2337 O O . LYS A 1 289 ? -2.961 -15.030 27.424 1.00 41.56 289 LYS A O 1
ATOM 2342 N N . VAL A 1 290 ? -4.002 -13.133 28.038 1.00 42.53 290 VAL A N 1
ATOM 2343 C CA . VAL A 1 290 ? -3.193 -12.256 27.186 1.00 42.53 290 VAL A CA 1
ATOM 2344 C C . VAL A 1 290 ? -1.921 -11.989 27.985 1.00 42.53 290 VAL A C 1
ATOM 2346 O O . VAL A 1 290 ? -1.990 -11.286 28.994 1.00 42.53 290 VAL A O 1
ATOM 2349 N N . PRO A 1 291 ? -0.772 -12.589 27.614 1.00 40.00 291 PRO A N 1
ATOM 2350 C CA . PRO A 1 291 ? 0.434 -12.403 28.396 1.00 40.00 291 PRO A CA 1
ATOM 2351 C C . PRO A 1 291 ? 0.720 -10.900 28.488 1.00 40.00 291 PRO A C 1
ATOM 2353 O O . PRO A 1 291 ? 0.493 -10.191 27.496 1.00 40.00 291 PRO A O 1
ATOM 2356 N N . PRO A 1 292 ? 1.212 -10.394 29.639 1.00 42.34 292 PRO A N 1
ATOM 2357 C CA . PRO A 1 292 ? 1.751 -9.043 29.686 1.00 42.34 292 PRO A CA 1
ATOM 2358 C C . PRO A 1 292 ? 2.686 -8.913 28.492 1.00 42.34 292 PRO A C 1
ATOM 2360 O O . PRO A 1 292 ? 3.434 -9.852 28.200 1.00 42.34 292 PRO A O 1
ATOM 2363 N N . VAL A 1 293 ? 2.558 -7.814 27.741 1.00 47.19 293 VAL A N 1
ATOM 2364 C CA . VAL A 1 293 ? 3.446 -7.571 26.606 1.00 47.19 293 VAL A CA 1
ATOM 2365 C C . VAL A 1 293 ? 4.829 -7.553 27.205 1.00 47.19 293 VAL A C 1
ATOM 2367 O O . VAL A 1 293 ? 5.232 -6.590 27.850 1.00 47.19 293 VAL A O 1
ATOM 2370 N N . ASP A 1 294 ? 5.518 -8.666 27.035 1.00 45.34 294 ASP A N 1
ATOM 2371 C CA . ASP A 1 294 ? 6.934 -8.709 27.203 1.00 45.34 294 ASP A CA 1
ATOM 2372 C C . ASP A 1 294 ? 7.431 -7.781 26.102 1.00 45.34 294 ASP A C 1
ATOM 2374 O O . ASP A 1 294 ? 7.444 -8.134 24.920 1.00 45.34 294 ASP A O 1
ATOM 2378 N N . GLU A 1 295 ? 7.710 -6.534 26.478 1.00 43.94 295 GLU A N 1
ATOM 2379 C CA . GLU A 1 295 ? 8.271 -5.534 25.582 1.00 43.94 295 GLU A CA 1
ATOM 2380 C C . GLU A 1 295 ? 9.500 -6.103 24.884 1.00 43.94 295 GLU A C 1
ATOM 2382 O O . GLU A 1 295 ? 9.749 -5.732 23.746 1.00 43.94 295 GLU A O 1
ATOM 2387 N N . SER A 1 296 ? 10.200 -7.076 25.481 1.00 43.78 296 SER A N 1
ATOM 2388 C CA . SER A 1 296 ? 11.294 -7.788 24.834 1.00 43.78 296 SER A CA 1
ATOM 2389 C C . SER A 1 296 ? 10.829 -8.772 23.751 1.00 43.78 296 SER A C 1
ATOM 2391 O O . SER A 1 296 ? 11.485 -8.855 22.719 1.00 43.78 296 SER A O 1
ATOM 2393 N N . ARG A 1 297 ? 9.667 -9.437 23.873 1.00 43.06 297 ARG A N 1
ATOM 2394 C CA . ARG A 1 297 ? 9.039 -10.223 22.784 1.00 43.06 297 ARG A CA 1
ATOM 2395 C C . ARG A 1 297 ? 8.424 -9.345 21.706 1.00 43.06 297 ARG A C 1
ATOM 2397 O O . ARG A 1 297 ? 8.521 -9.698 20.535 1.00 43.06 297 ARG A O 1
ATOM 2404 N N . LEU A 1 298 ? 7.825 -8.213 22.070 1.00 41.72 298 LEU A N 1
ATOM 2405 C CA . LEU A 1 298 ? 7.337 -7.222 21.112 1.00 41.72 298 LEU A CA 1
ATOM 2406 C C . LEU A 1 298 ? 8.517 -6.617 20.349 1.00 41.72 298 LEU A C 1
ATOM 2408 O O . LEU A 1 298 ? 8.505 -6.598 19.127 1.00 41.72 298 LEU A O 1
ATOM 2412 N N . GLN A 1 299 ? 9.585 -6.228 21.048 1.00 41.62 299 GLN A N 1
ATOM 2413 C CA . GLN A 1 299 ? 10.839 -5.776 20.453 1.00 41.62 299 GLN A CA 1
ATOM 2414 C C . GLN A 1 299 ? 11.548 -6.891 19.681 1.00 41.62 299 GLN A C 1
ATOM 2416 O O . GLN A 1 299 ? 12.189 -6.586 18.686 1.00 41.62 299 GLN A O 1
ATOM 2421 N N . ALA A 1 300 ? 11.432 -8.165 20.066 1.00 46.78 300 ALA A N 1
ATOM 2422 C CA . ALA A 1 300 ? 11.995 -9.293 19.321 1.00 46.78 300 ALA A CA 1
ATOM 2423 C C . ALA A 1 300 ? 11.183 -9.622 18.063 1.00 46.78 300 ALA A C 1
ATOM 2425 O O . ALA A 1 300 ? 11.771 -9.964 17.042 1.00 46.78 300 ALA A O 1
ATOM 2426 N N . LEU A 1 301 ? 9.854 -9.487 18.102 1.00 40.97 301 LEU A N 1
ATOM 2427 C CA . LEU A 1 301 ? 8.987 -9.599 16.929 1.00 40.97 301 LEU A CA 1
ATOM 2428 C C . LEU A 1 301 ? 9.207 -8.407 15.991 1.00 40.97 301 LEU A C 1
ATOM 2430 O O . LEU A 1 301 ? 9.358 -8.599 14.793 1.00 40.97 301 LEU A O 1
ATOM 2434 N N . VAL A 1 302 ? 9.328 -7.196 16.541 1.00 39.94 302 VAL A N 1
ATOM 2435 C CA . VAL A 1 302 ? 9.702 -5.968 15.824 1.00 39.94 302 VAL A CA 1
ATOM 2436 C C . VAL A 1 302 ? 11.098 -6.108 15.220 1.00 39.94 302 VAL A C 1
ATOM 2438 O O . VAL A 1 302 ? 11.262 -5.843 14.036 1.00 39.94 302 VAL A O 1
ATOM 2441 N N . ARG A 1 303 ? 12.088 -6.617 15.964 1.00 43.59 303 ARG A N 1
ATOM 2442 C CA . ARG A 1 303 ? 13.415 -6.941 15.421 1.00 43.59 303 ARG A CA 1
ATOM 2443 C C . ARG A 1 303 ? 13.313 -7.994 14.325 1.00 43.59 303 ARG A C 1
ATOM 2445 O O . ARG A 1 303 ? 13.950 -7.795 13.315 1.00 43.59 303 ARG A O 1
ATOM 2452 N N . ARG A 1 304 ? 12.478 -9.031 14.460 1.00 41.34 304 ARG A N 1
ATOM 2453 C CA . ARG A 1 304 ? 12.254 -10.073 13.431 1.00 41.34 304 ARG A CA 1
ATOM 2454 C C . ARG A 1 304 ? 11.508 -9.601 12.182 1.00 41.34 304 ARG A C 1
ATOM 2456 O O . ARG A 1 304 ? 11.602 -10.255 11.151 1.00 41.34 304 ARG A O 1
ATOM 2463 N N . ILE A 1 305 ? 10.688 -8.561 12.294 1.00 39.09 305 ILE A N 1
ATOM 2464 C CA . ILE A 1 305 ? 9.949 -7.968 11.170 1.00 39.09 305 ILE A CA 1
ATOM 2465 C C . ILE A 1 305 ? 10.845 -6.970 10.418 1.00 39.09 305 ILE A C 1
ATOM 2467 O O . ILE A 1 305 ? 10.724 -6.835 9.198 1.00 39.09 305 ILE A O 1
ATOM 2471 N N . LEU A 1 306 ? 11.742 -6.295 11.147 1.00 35.69 306 LEU A N 1
ATOM 2472 C CA . LEU A 1 306 ? 12.677 -5.295 10.626 1.00 35.69 306 LEU A CA 1
ATOM 2473 C C . LEU A 1 306 ? 14.049 -5.867 10.208 1.00 35.69 306 LEU A C 1
ATOM 2475 O O . LEU A 1 306 ? 14.741 -5.204 9.443 1.00 35.69 306 LEU A O 1
ATOM 2479 N N . SER A 1 307 ? 14.439 -7.055 10.690 1.00 37.91 307 SER A N 1
ATOM 2480 C CA . SER A 1 307 ? 15.611 -7.839 10.244 1.00 37.91 307 SER A CA 1
ATOM 2481 C C . SER A 1 307 ? 15.263 -8.739 9.067 1.00 37.91 307 SER A C 1
ATOM 2483 O O . SER A 1 307 ? 16.062 -8.807 8.116 1.00 37.91 307 SER A O 1
#

pLDDT: mean 78.27, std 13.47, range [35.69, 97.12]

Sequence (307 aa):
MGDESADRFLTCVVKRSENDLIIRIGALILIMLVVPLVAILLLLDAIWVYNTYFADPTKVIDLPVFIFDHLDHFAGAHLMEYTVGTFLMYMIIKAYVDHEKRDLVWMDSLIDYAEYRGHDAGKMKGIRDNVRSKSARKVKKAFLIWFILVIVATACQALFISLRDMDPQSAVLVINVLIFEIMVQIIFTGAYLQRKTVKLTDLQCRFSEAFHESMKGDFPEMEPMRLEVKEIKVIYTIILNIVTLGIFGLFHLFWAVSELNLHIRTQWMYELALVRAVGKNEKVAGVEKVPPVDESRLQALVRRILS

Radius of gyration: 25.29 Å; chains: 1; bounding box: 67×31×74 Å